Protein AF-A0A8K0TTD6-F1 (afdb_monomer)

Solvent-accessible surface area (backbone atoms only — not comparable to full-atom values): 19387 Å² total; per-residue (Å²): 139,85,83,84,82,83,82,83,80,79,81,76,81,75,75,73,70,81,73,67,70,70,53,61,50,40,72,77,68,46,98,87,39,47,28,53,56,20,17,44,54,41,37,68,33,95,85,52,54,48,75,48,42,52,68,36,71,28,36,45,42,26,40,52,58,37,44,65,81,45,43,47,56,53,47,26,55,80,68,74,21,61,81,83,55,65,76,55,46,69,68,50,48,19,65,47,26,78,70,38,76,37,32,40,61,66,31,52,48,53,43,48,52,48,38,24,71,76,21,90,88,40,41,65,59,74,44,71,63,46,58,50,37,40,44,39,43,55,21,8,36,60,58,22,58,80,66,56,48,42,38,54,70,46,54,37,44,47,62,71,38,64,59,40,74,34,54,55,56,66,35,49,36,59,48,66,71,64,26,72,73,47,85,73,55,64,44,43,58,79,35,30,63,56,24,53,60,46,29,41,59,50,13,49,72,48,40,77,74,32,48,31,63,40,60,44,32,45,52,29,40,43,58,25,44,77,52,34,44,47,55,50,41,65,71,58,44,62,90,84,53,91,71,72,70,44,46,75,74,42,61,68,52,35,67,67,41,51,26,61,46,32,77,63,44,79,39,40,36,60,65,31,53,45,52,38,52,58,49,61,32,51,44,29,67,44,74,79,48,61,59,93,79,57,46,43,74,42,80,40,92,48,60,48,52,61,48,80,38,70,60,51,53,52,53,36,46,27,23,53,21,32,67,62,70,28,58,92,74,35,50,43,40,59,72,48,53,30,47,45,65,40,46,42,52,84,62,80,64,71,45,72,96

Nearest PDB structures (foldseek):
  3khe-assembly2_B  TM=4.929E-01  e=3.110E-01  Toxoplasma gondii
  3i7c-assembly1_A  TM=4.633E-01  e=9.195E+00  Toxoplasma gondii
  3upz-assembly1_A  TM=4.057E-01  e=6.455E+00  Toxoplasma gondii
  4yjn-assembly1_A  TM=2.584E-01  e=3.024E+00  Toxoplasma gondii
  3v51-assembly1_A  TM=2.531E-01  e=6.789E+00  Toxoplasma gondii

Sequence (353 aa):
MLGALLFTTLVGTALANPLLPRQIPPPLDGPSSVSCLSLRNSCNATTVDLNNFYSYPSCIMLTTCNAGSSTPYNTLIDNNAPTTQARLTEETFYEMSGGKSYMTQQDYIDTYYHAISVTPGGTYPDSVNFTIDQWNYLAAWTGFCDPTNIPYSNFADWLEYSSTPGVCPAVQSCDPTAAASVKPCVPQPITDNGSCQEMVNQCQLWVTQGLFQNEYCVLASFCYAWSNTDVLLLDEYPSYTPSIPTTADEARLSEAVFYNMTGGAPTMSQQNAIDAYYGALTGTWTSLGGPFGAETPEKTDNNGPYPTSSEYVIDFWAIISAWTGFCDTREIPYANLADYLSYAAGSGYHPTC

Foldseek 3Di:
DDDDDDDDDPPDPPPPPVPFQQQPFQDQFDPPDPLLVLLLQLLLPPPHDLLQSLLDLSSLLNQLLCTSVDALQVSSVVSVHDSPHDFRDVVSVCVLQVNDQWRALVSQLVSSVVSQVPGVVRGDTPDCVSSVSSLQSLCQQLVNLVPSIGGSVSSSCRSNPVPPQQRFRNFSTSPPVVRVVGQGGARDDPLCQCLLVLLLVLCLQPCLVFQQAALSSLLNQLSRLRPASQSSQVSSDDPPPPDRDGLQRTDFHDPVSVCVLCVNDQWQALVSQLCSSQVCQQQGWDFPDDPRPPTDIDTHNDGHDHGNDSVSSVWSLQQLCVQLVNNVGSIGGSVSSRCCSNPVRVVRDRDGD

Radius of gyration: 24.24 Å; Cα contacts (8 Å, |Δi|>4): 566; chains: 1; bounding box: 58×75×63 Å

Structure (mmCIF, N/CA/C/O backbone):
data_AF-A0A8K0TTD6-F1
#
_entry.id   AF-A0A8K0TTD6-F1
#
loop_
_atom_site.group_PDB
_atom_site.id
_atom_site.type_symbol
_atom_site.label_atom_id
_atom_site.label_alt_id
_atom_site.label_comp_id
_atom_site.label_asym_id
_atom_site.label_entity_id
_atom_site.label_seq_id
_atom_site.pdbx_PDB_ins_code
_atom_site.Cartn_x
_atom_site.Cartn_y
_atom_site.Cartn_z
_atom_site.occupancy
_atom_site.B_iso_or_equiv
_atom_site.auth_seq_id
_atom_site.auth_comp_id
_atom_site.auth_asym_id
_atom_site.auth_atom_id
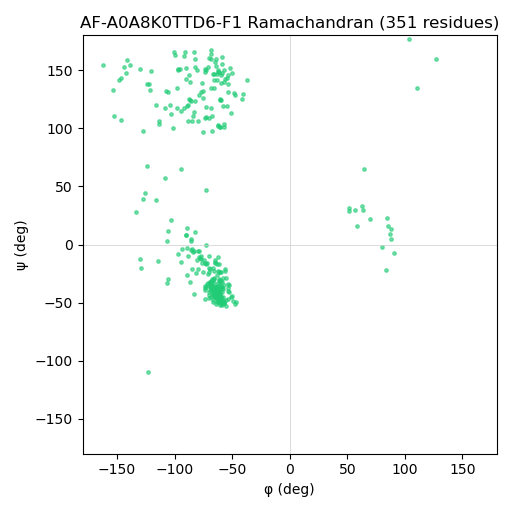_atom_site.pdbx_PDB_model_num
ATOM 1 N N . MET A 1 1 ? 18.149 57.523 20.643 1.00 39.59 1 MET A N 1
ATOM 2 C CA . MET A 1 1 ? 17.653 56.734 19.497 1.00 39.59 1 MET A CA 1
ATOM 3 C C . MET A 1 1 ? 18.142 55.305 19.683 1.00 39.59 1 MET A C 1
ATOM 5 O O . MET A 1 1 ? 19.268 55.012 19.313 1.00 39.59 1 MET A O 1
ATOM 9 N N . LEU A 1 2 ? 17.356 54.461 20.359 1.00 34.28 2 LEU A N 1
ATOM 10 C CA . LEU A 1 2 ? 17.588 53.014 20.408 1.00 34.28 2 LEU A CA 1
ATOM 11 C C . LEU A 1 2 ? 16.666 52.385 19.360 1.00 34.28 2 LEU A C 1
ATOM 13 O O . LEU A 1 2 ? 15.452 52.550 19.447 1.00 34.28 2 LEU A O 1
ATOM 17 N N . GLY A 1 3 ? 17.250 51.739 18.353 1.00 32.47 3 GLY A N 1
ATOM 18 C CA . GLY A 1 3 ? 16.518 50.993 17.334 1.00 32.47 3 GLY A CA 1
ATOM 19 C C . GLY A 1 3 ? 16.243 49.574 17.819 1.00 32.47 3 GLY A C 1
ATOM 20 O O . GLY A 1 3 ? 17.175 48.860 18.183 1.00 32.47 3 GLY A O 1
ATOM 21 N N . ALA A 1 4 ? 14.971 49.186 17.839 1.00 36.94 4 ALA A N 1
ATOM 22 C CA . ALA A 1 4 ? 14.541 47.818 18.091 1.00 36.94 4 ALA A CA 1
ATOM 23 C C . ALA A 1 4 ? 14.646 47.003 16.792 1.00 36.94 4 ALA A C 1
ATOM 25 O O . ALA A 1 4 ? 14.059 47.370 15.775 1.00 36.94 4 ALA A O 1
ATOM 26 N N . LEU A 1 5 ? 15.405 45.908 16.833 1.00 36.16 5 LEU A N 1
ATOM 27 C CA . LEU A 1 5 ? 15.453 44.890 15.785 1.00 36.16 5 LEU A CA 1
ATOM 28 C C . LEU A 1 5 ? 14.291 43.913 16.005 1.00 36.16 5 LEU A C 1
ATOM 30 O O . LEU A 1 5 ? 14.282 43.167 16.982 1.00 36.16 5 LEU A O 1
ATOM 34 N N . LEU A 1 6 ? 13.308 43.943 15.101 1.00 32.47 6 LEU A N 1
ATOM 35 C CA . LEU A 1 6 ? 12.273 42.917 14.987 1.00 32.47 6 LEU A CA 1
ATOM 36 C C . LEU A 1 6 ? 12.898 41.651 14.382 1.00 32.47 6 LEU A C 1
ATOM 38 O O . LEU A 1 6 ? 13.354 41.674 13.241 1.00 32.47 6 LEU A O 1
ATOM 42 N N . PHE A 1 7 ? 12.880 40.548 15.128 1.00 32.88 7 PHE A N 1
ATOM 43 C CA . PHE A 1 7 ? 13.076 39.209 14.579 1.00 32.88 7 PHE A CA 1
ATOM 44 C C . PHE A 1 7 ? 11.715 38.662 14.141 1.00 32.88 7 PHE A C 1
ATOM 46 O O . PHE A 1 7 ? 10.887 38.298 14.970 1.00 32.88 7 PHE A O 1
ATOM 53 N N . THR A 1 8 ? 11.474 38.617 12.834 1.00 32.84 8 THR A N 1
ATOM 54 C CA . THR A 1 8 ? 10.399 37.818 12.238 1.00 32.84 8 THR A CA 1
ATOM 55 C C . THR A 1 8 ? 10.860 36.370 12.139 1.00 32.84 8 THR A C 1
ATOM 57 O O . THR A 1 8 ? 11.691 36.033 11.296 1.00 32.84 8 THR A O 1
ATOM 60 N N . THR A 1 9 ? 10.326 35.510 13.000 1.00 32.50 9 THR A N 1
ATOM 61 C CA . THR A 1 9 ? 10.397 34.056 12.856 1.00 32.50 9 THR A CA 1
ATOM 62 C C . THR A 1 9 ? 9.461 33.626 11.727 1.00 32.50 9 THR A C 1
ATOM 64 O O . THR A 1 9 ? 8.241 33.697 11.858 1.00 32.50 9 THR A O 1
ATOM 67 N N . LEU A 1 10 ? 10.029 33.193 10.597 1.00 30.47 10 LEU A N 1
ATOM 68 C CA . LEU A 1 10 ? 9.289 32.416 9.605 1.00 30.47 10 LEU A CA 1
ATOM 69 C C . LEU A 1 10 ? 8.967 31.054 10.229 1.00 30.47 10 LEU A C 1
ATOM 71 O O . LEU A 1 10 ? 9.863 30.238 10.437 1.00 30.47 10 LEU A O 1
ATOM 75 N N . VAL A 1 11 ? 7.691 30.807 10.513 1.00 33.84 11 VAL A N 1
ATOM 76 C CA . VAL A 1 11 ? 7.184 29.449 10.716 1.00 33.84 11 VAL A CA 1
ATOM 77 C C . VAL A 1 11 ? 7.081 28.831 9.326 1.00 33.84 11 VAL A C 1
ATOM 79 O O . VAL A 1 11 ? 6.148 29.110 8.577 1.00 33.84 11 VAL A O 1
ATOM 82 N N . GLY A 1 12 ? 8.098 28.065 8.937 1.00 27.88 12 GLY A N 1
ATOM 83 C CA . GLY A 1 12 ? 8.010 27.214 7.759 1.00 27.88 12 GLY A CA 1
ATOM 84 C C . GLY A 1 12 ? 7.044 26.077 8.061 1.00 27.88 12 GLY A C 1
ATOM 85 O O . GLY A 1 12 ? 7.368 25.199 8.854 1.00 27.88 12 GLY A O 1
ATOM 86 N N . THR A 1 13 ? 5.862 26.089 7.449 1.00 29.59 13 THR A N 1
ATOM 87 C CA . THR A 1 13 ? 5.022 24.895 7.369 1.00 29.59 13 THR A CA 1
ATOM 88 C C . THR A 1 13 ? 5.747 23.898 6.477 1.00 29.59 13 THR A C 1
ATOM 90 O O . THR A 1 13 ? 5.723 24.013 5.251 1.00 29.59 13 THR A O 1
ATOM 93 N N . ALA A 1 14 ? 6.454 22.952 7.092 1.00 25.69 14 ALA A N 1
ATOM 94 C CA . ALA A 1 14 ? 6.889 21.757 6.397 1.00 25.69 14 ALA A CA 1
ATOM 95 C C . ALA A 1 14 ? 5.616 21.030 5.954 1.00 25.69 14 ALA A C 1
ATOM 97 O O . ALA A 1 14 ? 4.921 20.431 6.769 1.00 25.69 14 ALA A O 1
ATOM 98 N N . LEU A 1 15 ? 5.276 21.136 4.668 1.00 28.75 15 LEU A N 1
ATOM 99 C CA . LEU A 1 15 ? 4.411 20.152 4.040 1.00 28.75 15 LEU A CA 1
ATOM 100 C C . LEU A 1 15 ? 5.167 18.833 4.174 1.00 28.75 15 LEU A C 1
ATOM 102 O O . LEU A 1 15 ? 6.156 18.606 3.474 1.00 28.75 15 LEU A O 1
ATOM 106 N N . ALA A 1 16 ? 4.767 18.011 5.141 1.00 27.28 16 ALA A N 1
ATOM 107 C CA . ALA A 1 16 ? 5.120 16.611 5.129 1.00 27.28 16 ALA A CA 1
ATOM 108 C C . ALA A 1 16 ? 4.593 16.083 3.795 1.00 27.28 16 ALA A C 1
ATOM 110 O O . ALA A 1 16 ? 3.388 15.932 3.615 1.00 27.28 16 ALA A O 1
ATOM 111 N N . ASN A 1 17 ? 5.486 15.878 2.824 1.00 30.16 17 ASN A N 1
ATOM 112 C CA . ASN A 1 17 ? 5.179 14.938 1.760 1.00 30.16 17 ASN A CA 1
ATOM 113 C C . ASN A 1 17 ? 4.837 13.649 2.504 1.00 30.16 17 ASN A C 1
ATOM 115 O O . ASN A 1 17 ? 5.706 13.192 3.255 1.00 30.16 17 ASN A O 1
ATOM 119 N N . PRO A 1 18 ? 3.619 13.095 2.376 1.00 35.59 18 PRO A N 1
ATOM 120 C CA . PRO A 1 18 ? 3.370 11.764 2.883 1.00 35.59 18 PRO A CA 1
ATOM 121 C C . PRO A 1 18 ? 4.342 10.884 2.108 1.00 35.59 18 PRO A C 1
ATOM 123 O O . PRO A 1 18 ? 4.194 10.663 0.905 1.00 35.59 18 PRO A O 1
ATOM 126 N N . LEU A 1 19 ? 5.448 10.532 2.762 1.00 39.16 19 LEU A N 1
ATOM 127 C CA . LEU A 1 19 ? 6.441 9.639 2.214 1.00 39.16 19 LEU A CA 1
ATOM 128 C C . LEU A 1 19 ? 5.684 8.336 2.031 1.00 39.16 19 LEU A C 1
ATOM 130 O O . LEU A 1 19 ? 5.390 7.648 3.005 1.00 39.16 19 LEU A O 1
ATOM 134 N N . LEU A 1 20 ? 5.302 8.070 0.780 1.00 44.53 20 LEU A N 1
ATOM 135 C CA . LEU A 1 20 ? 4.773 6.788 0.346 1.00 44.53 20 LEU A CA 1
ATOM 136 C C . LEU A 1 20 ? 5.607 5.707 1.044 1.00 44.53 20 LEU A C 1
ATOM 138 O O . LEU A 1 20 ? 6.840 5.814 1.003 1.00 44.53 20 LEU A O 1
ATOM 142 N N . PRO A 1 21 ? 4.994 4.710 1.699 1.00 49.59 21 PRO A N 1
ATOM 143 C CA . PRO A 1 21 ? 5.731 3.568 2.219 1.00 49.59 21 PRO A CA 1
ATOM 144 C C . PRO A 1 21 ? 6.461 2.933 1.040 1.00 49.59 21 PRO A C 1
ATOM 146 O O . PRO A 1 21 ? 5.887 2.288 0.160 1.00 49.59 21 PRO A O 1
ATOM 149 N N . ARG A 1 22 ? 7.751 3.245 0.972 1.00 61.72 22 ARG A N 1
ATOM 150 C CA . ARG A 1 22 ? 8.617 2.831 -0.110 1.00 61.72 22 ARG A CA 1
ATOM 151 C C . ARG A 1 22 ? 8.855 1.356 0.140 1.00 61.72 22 ARG A C 1
ATOM 153 O O . ARG A 1 22 ? 9.561 1.003 1.082 1.00 61.72 22 ARG A O 1
ATOM 160 N N . GLN A 1 23 ? 8.266 0.521 -0.709 1.00 81.81 23 GLN A N 1
ATOM 161 C CA . GLN A 1 23 ? 8.757 -0.829 -0.941 1.00 81.81 23 GLN A CA 1
ATOM 162 C C . GLN A 1 23 ? 10.290 -0.821 -0.911 1.00 81.81 23 GLN A C 1
ATOM 164 O O . GLN A 1 23 ? 10.890 0.143 -1.404 1.00 81.81 23 GLN A O 1
ATOM 169 N N . ILE A 1 24 ? 10.909 -1.862 -0.345 1.00 82.75 24 ILE A N 1
ATOM 170 C CA . ILE A 1 24 ? 12.368 -1.935 -0.211 1.00 82.75 24 ILE A CA 1
ATOM 171 C C . ILE A 1 24 ? 12.988 -1.655 -1.581 1.00 82.75 24 ILE A C 1
ATOM 173 O O . ILE A 1 24 ? 12.755 -2.435 -2.507 1.00 82.75 24 ILE A O 1
ATOM 177 N N . PRO A 1 25 ? 13.707 -0.530 -1.749 1.00 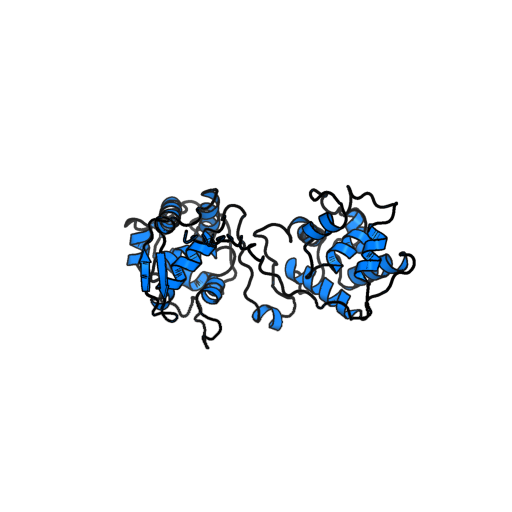84.00 25 PRO A N 1
ATOM 178 C CA . PRO A 1 25 ? 14.208 -0.169 -3.056 1.00 84.00 25 PRO A CA 1
ATOM 179 C C . PRO A 1 25 ? 15.244 -1.212 -3.483 1.00 84.00 25 PRO A C 1
ATOM 181 O O . PRO A 1 25 ? 16.037 -1.658 -2.645 1.00 84.00 25 PRO A O 1
ATOM 184 N N . PRO A 1 26 ? 15.271 -1.592 -4.767 1.00 83.62 26 PRO A N 1
ATOM 185 C CA . PRO A 1 26 ? 16.346 -2.411 -5.293 1.00 83.62 26 PRO A CA 1
ATOM 186 C C . PRO A 1 26 ? 17.691 -1.707 -5.051 1.00 83.62 26 PRO A C 1
ATOM 188 O O . PRO A 1 26 ? 17.746 -0.469 -5.012 1.00 83.62 26 PRO A O 1
ATOM 191 N N . PRO A 1 27 ? 18.788 -2.463 -4.874 1.00 81.75 27 PRO A N 1
ATOM 192 C CA . PRO A 1 27 ? 20.117 -1.886 -4.765 1.00 81.75 27 PRO A CA 1
ATOM 193 C C . PRO A 1 27 ? 20.421 -0.971 -5.951 1.00 81.75 27 PRO A C 1
ATOM 195 O O . PRO A 1 27 ? 20.002 -1.225 -7.081 1.00 81.75 27 PRO A O 1
ATOM 198 N N . LEU A 1 28 ? 21.177 0.096 -5.693 1.00 79.69 28 LEU A N 1
ATOM 199 C CA . LEU A 1 28 ? 21.703 0.930 -6.768 1.00 79.69 28 LEU A CA 1
ATOM 200 C C . LEU A 1 28 ? 22.714 0.125 -7.588 1.00 79.69 28 LEU A C 1
ATOM 202 O O . LEU A 1 28 ? 23.451 -0.701 -7.044 1.00 79.69 28 LEU A O 1
ATOM 206 N N . ASP A 1 29 ? 22.759 0.401 -8.889 1.00 77.62 29 ASP A N 1
ATOM 207 C CA . ASP A 1 29 ? 23.789 -0.146 -9.764 1.00 77.62 29 ASP A CA 1
ATOM 208 C C . ASP A 1 29 ? 25.185 0.278 -9.266 1.00 77.62 29 ASP A C 1
ATOM 210 O O . ASP A 1 29 ? 25.339 1.271 -8.542 1.00 77.62 29 ASP A O 1
ATOM 214 N N . GLY A 1 30 ? 26.205 -0.503 -9.615 1.00 68.38 30 GLY A N 1
ATOM 215 C CA . GLY A 1 30 ? 27.567 -0.288 -9.136 1.00 68.38 30 GLY A CA 1
ATOM 216 C C . GLY A 1 30 ? 28.121 1.101 -9.503 1.00 68.38 30 GLY A C 1
ATOM 217 O O . GLY A 1 30 ? 27.620 1.769 -10.409 1.00 68.38 30 GLY A O 1
ATOM 218 N N . PRO A 1 31 ? 29.178 1.572 -8.814 1.00 65.19 31 PRO A N 1
ATOM 219 C CA . PRO A 1 31 ? 29.671 2.948 -8.935 1.00 65.19 31 PRO A CA 1
ATOM 220 C C . PRO A 1 31 ? 30.219 3.294 -10.328 1.00 65.19 31 PRO A C 1
ATOM 222 O O . PRO A 1 31 ? 30.439 4.470 -10.619 1.00 65.19 31 PRO A O 1
ATOM 225 N N . SER A 1 32 ? 30.485 2.289 -11.165 1.00 62.22 32 SER A N 1
ATOM 226 C CA . SER A 1 32 ? 30.942 2.454 -12.547 1.00 62.22 32 SER A CA 1
ATOM 227 C C . SER A 1 32 ? 29.813 2.420 -13.572 1.00 62.22 32 SER A C 1
ATOM 229 O O . SER A 1 32 ? 30.034 2.833 -14.714 1.00 62.22 32 SER A O 1
ATOM 231 N N . SER A 1 33 ? 28.623 1.958 -13.195 1.00 72.50 33 SER A N 1
ATOM 232 C CA . SER A 1 33 ? 27.533 1.783 -14.138 1.00 72.50 33 SER A CA 1
ATOM 233 C C . SER A 1 33 ? 26.711 3.052 -14.341 1.00 72.50 33 SER A C 1
ATOM 235 O O . SER A 1 33 ? 26.363 3.792 -13.421 1.00 72.50 33 SER A O 1
ATOM 237 N N . VAL A 1 34 ? 26.346 3.264 -15.603 1.00 83.94 34 VAL A N 1
ATOM 238 C CA . VAL A 1 34 ? 25.381 4.267 -16.058 1.00 83.94 34 VAL A CA 1
ATOM 239 C C . VAL A 1 34 ? 24.321 3.591 -16.941 1.00 83.94 34 VAL A C 1
ATOM 241 O O . VAL A 1 34 ? 23.898 4.116 -17.971 1.00 83.94 34 VAL A O 1
ATOM 244 N N . SER A 1 35 ? 23.906 2.378 -16.569 1.00 92.81 35 SER A N 1
ATOM 245 C CA . SER A 1 35 ? 22.973 1.567 -17.360 1.00 92.81 35 SER A CA 1
ATOM 246 C C . SER A 1 35 ? 21.598 2.236 -17.524 1.00 92.81 35 SER A C 1
ATOM 248 O O . SER A 1 35 ? 21.136 2.395 -18.657 1.00 92.81 35 SER A O 1
ATOM 250 N N . CYS A 1 36 ? 21.019 2.799 -16.452 1.00 92.94 36 CYS A N 1
ATOM 251 C CA . CYS A 1 36 ? 19.799 3.617 -16.552 1.00 92.94 36 CYS A CA 1
ATOM 252 C C . CYS A 1 36 ? 19.991 4.857 -17.442 1.00 92.94 36 CYS A C 1
ATOM 254 O O . CYS A 1 36 ? 19.076 5.254 -18.157 1.00 92.94 36 CYS A O 1
ATOM 256 N N . LEU A 1 37 ? 21.182 5.473 -17.451 1.00 92.81 37 LEU A N 1
ATOM 257 C CA . LEU A 1 37 ? 21.479 6.592 -18.357 1.00 92.81 37 LEU A CA 1
ATOM 258 C C . LEU A 1 37 ? 21.497 6.139 -19.821 1.00 92.81 37 LEU A C 1
ATOM 260 O O . LEU A 1 37 ? 21.049 6.876 -20.695 1.00 92.81 37 LEU A O 1
ATOM 264 N N . SER A 1 38 ? 21.991 4.934 -20.094 1.00 95.12 38 SER A N 1
ATOM 265 C CA . SER A 1 38 ? 21.969 4.356 -21.440 1.00 95.12 38 SER A CA 1
ATOM 266 C C . SER A 1 38 ? 20.528 4.149 -21.906 1.00 95.12 38 SER A C 1
ATOM 268 O O . SER A 1 38 ? 20.160 4.603 -22.987 1.00 95.12 38 SER A O 1
ATOM 270 N N . LEU A 1 39 ? 19.675 3.592 -21.042 1.00 96.00 39 LEU A N 1
ATOM 271 C CA . LEU A 1 39 ? 18.237 3.487 -21.299 1.00 96.00 39 LEU A CA 1
ATOM 272 C C . LEU A 1 39 ? 17.575 4.858 -21.474 1.00 96.00 39 LEU A C 1
ATOM 274 O O . LEU A 1 39 ? 16.747 5.026 -22.365 1.00 96.00 39 LEU A O 1
ATOM 278 N N . ARG A 1 40 ? 17.993 5.870 -20.705 1.00 94.38 40 ARG A N 1
ATOM 279 C CA . ARG A 1 40 ? 17.525 7.253 -20.866 1.00 94.38 40 ARG A CA 1
ATOM 280 C C . ARG A 1 40 ? 17.877 7.825 -22.230 1.00 94.38 40 ARG A C 1
ATOM 282 O O . ARG A 1 40 ? 17.032 8.446 -22.863 1.00 94.38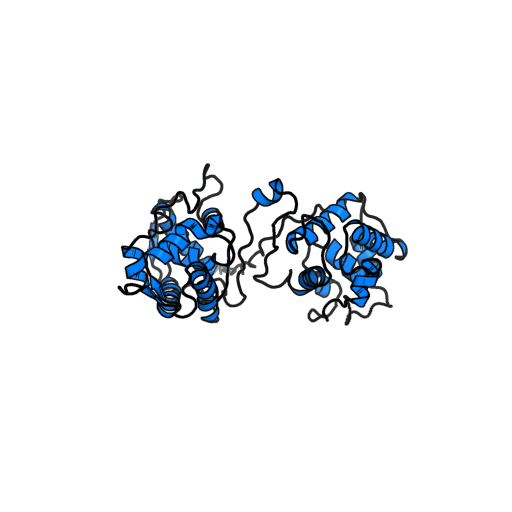 40 ARG A O 1
ATOM 289 N N . ASN A 1 41 ? 19.100 7.610 -22.699 1.00 94.12 41 ASN A N 1
ATOM 290 C CA . ASN A 1 41 ? 19.525 8.068 -24.021 1.00 94.12 41 ASN A CA 1
ATOM 291 C C . ASN A 1 41 ? 18.747 7.355 -25.137 1.00 94.12 41 ASN A C 1
ATOM 293 O O . ASN A 1 41 ? 18.394 7.986 -26.128 1.00 94.12 41 ASN A O 1
ATOM 297 N N . SER A 1 42 ? 18.449 6.067 -24.951 1.00 94.38 42 SER A N 1
ATOM 298 C CA . SER A 1 42 ? 17.610 5.275 -25.857 1.00 94.38 42 SER A CA 1
ATOM 299 C C . SER A 1 42 ? 16.162 5.773 -25.895 1.00 94.38 42 SER A C 1
ATOM 301 O O . SER A 1 42 ? 15.585 5.943 -26.965 1.00 94.38 42 SER A O 1
ATOM 303 N N . CYS A 1 43 ? 15.584 6.060 -24.729 1.00 95.38 43 CYS A N 1
ATOM 304 C CA . CYS A 1 43 ? 14.225 6.576 -24.600 1.00 95.38 43 CYS A CA 1
ATOM 305 C C . CYS A 1 43 ? 14.089 8.020 -25.117 1.00 95.38 43 CYS A C 1
ATOM 307 O O . CYS A 1 43 ? 13.074 8.377 -25.699 1.00 95.38 43 CYS A O 1
ATOM 309 N N . ASN A 1 44 ? 15.130 8.844 -24.988 1.00 92.12 44 ASN A N 1
ATOM 310 C CA . ASN A 1 44 ? 15.143 10.215 -25.508 1.00 92.12 44 ASN A CA 1
ATOM 311 C C . ASN A 1 44 ? 15.647 10.313 -26.959 1.00 92.12 44 ASN A C 1
ATOM 313 O O . ASN A 1 44 ? 15.978 11.404 -27.432 1.00 92.12 44 ASN A O 1
ATOM 317 N N . ALA A 1 45 ? 15.739 9.191 -27.678 1.00 90.00 45 ALA A N 1
ATOM 318 C CA . ALA A 1 45 ? 16.074 9.201 -29.094 1.00 90.00 45 ALA A CA 1
ATOM 319 C C . ALA A 1 45 ? 15.002 9.957 -29.898 1.00 90.00 45 ALA A C 1
ATOM 321 O O . ALA A 1 45 ? 13.815 9.903 -29.588 1.00 90.00 45 ALA A O 1
ATOM 322 N N . THR A 1 46 ? 15.391 10.616 -30.995 1.00 84.19 46 THR A N 1
ATOM 323 C CA . THR A 1 46 ? 14.473 11.429 -31.825 1.00 84.19 46 THR A CA 1
ATOM 324 C C . THR A 1 46 ? 13.329 10.636 -32.467 1.00 84.19 46 THR A C 1
ATOM 326 O O . THR A 1 46 ? 12.439 11.223 -33.073 1.00 84.19 46 THR A O 1
ATOM 329 N N . THR A 1 47 ? 13.384 9.308 -32.404 1.00 88.44 47 THR A N 1
ATOM 330 C CA . THR A 1 47 ? 12.373 8.379 -32.919 1.00 88.44 47 THR A CA 1
ATOM 331 C C . THR A 1 47 ? 11.271 8.056 -31.911 1.00 88.44 47 THR A C 1
ATOM 333 O O . THR A 1 47 ? 10.294 7.412 -32.287 1.00 88.44 47 THR A O 1
ATOM 336 N N . VAL A 1 48 ? 11.427 8.457 -30.648 1.00 90.94 48 VAL A N 1
ATOM 337 C CA . VAL A 1 48 ? 10.446 8.209 -29.590 1.00 90.94 48 VAL A CA 1
ATOM 338 C C . VAL A 1 48 ? 9.411 9.329 -29.566 1.00 90.94 48 VAL A C 1
ATOM 340 O O . VAL A 1 48 ? 9.748 10.506 -29.439 1.00 90.94 48 VAL A O 1
ATOM 343 N N . ASP A 1 49 ? 8.137 8.959 -29.666 1.00 94.06 49 ASP A N 1
ATOM 344 C CA . ASP A 1 49 ? 7.019 9.856 -29.394 1.00 94.06 49 ASP A CA 1
ATOM 345 C C . ASP A 1 49 ? 6.719 9.869 -27.893 1.00 94.06 49 ASP A C 1
ATOM 347 O O . ASP A 1 49 ? 6.148 8.926 -27.347 1.00 94.06 49 ASP A O 1
ATOM 351 N N . LEU A 1 50 ? 7.080 10.964 -27.221 1.00 93.69 50 LEU A N 1
ATOM 352 C CA . LEU A 1 50 ? 6.873 11.123 -25.780 1.00 93.69 50 LEU A CA 1
ATOM 353 C C . LEU A 1 50 ? 5.387 11.162 -25.377 1.00 93.69 50 LEU A C 1
ATOM 355 O O . LEU A 1 50 ? 5.081 10.955 -24.204 1.00 93.69 50 LEU A O 1
ATOM 359 N N . ASN A 1 51 ? 4.451 11.379 -26.312 1.00 94.88 51 ASN A N 1
ATOM 360 C CA . ASN A 1 51 ? 3.014 11.234 -26.031 1.00 94.88 51 ASN A CA 1
ATOM 361 C C . ASN A 1 51 ? 2.585 9.766 -25.886 1.00 94.88 51 ASN A C 1
ATOM 363 O O . ASN A 1 51 ? 1.511 9.493 -25.361 1.00 94.88 51 ASN A O 1
ATOM 367 N N . ASN A 1 52 ? 3.425 8.842 -26.356 1.00 94.81 52 ASN A N 1
ATOM 368 C CA . ASN A 1 52 ? 3.238 7.399 -26.314 1.00 94.81 52 ASN A CA 1
ATOM 369 C C . ASN A 1 52 ? 4.459 6.739 -25.652 1.00 94.81 52 ASN A C 1
ATOM 371 O O . ASN A 1 52 ? 4.979 5.734 -26.133 1.00 94.81 52 ASN A O 1
ATOM 375 N N . PHE A 1 53 ? 4.930 7.313 -24.542 1.00 96.25 53 PHE A N 1
ATOM 376 C CA . PHE A 1 53 ? 6.167 6.949 -23.844 1.00 96.25 53 PHE A CA 1
ATOM 377 C C . PHE A 1 53 ? 6.258 5.441 -23.560 1.00 96.25 53 PHE A C 1
ATOM 379 O O . PHE A 1 53 ? 7.272 4.809 -23.847 1.00 96.25 53 PHE A O 1
ATOM 386 N N . TYR A 1 54 ? 5.169 4.833 -23.080 1.00 96.56 54 TYR A N 1
ATOM 387 C CA . TYR A 1 54 ? 5.102 3.395 -22.787 1.00 96.56 54 TYR A CA 1
ATOM 388 C C . TYR A 1 54 ? 4.812 2.501 -24.000 1.00 96.56 54 TYR A C 1
ATOM 390 O O . TYR A 1 54 ? 4.582 1.311 -23.829 1.00 96.56 54 TYR A O 1
ATOM 398 N N . SER A 1 55 ? 4.855 3.027 -25.225 1.00 96.06 55 SER A N 1
ATOM 399 C CA . SER A 1 55 ? 4.874 2.199 -26.444 1.00 96.06 55 SER A CA 1
ATOM 400 C C . SER A 1 55 ? 6.290 1.762 -26.838 1.00 96.06 55 SER A C 1
ATOM 402 O O . SER A 1 55 ? 6.452 0.995 -27.783 1.00 96.06 55 SER A O 1
ATOM 404 N N . TYR A 1 56 ? 7.320 2.235 -26.126 1.00 96.06 56 TYR A N 1
ATOM 405 C CA . TYR A 1 56 ? 8.723 1.972 -26.440 1.00 96.06 56 TYR A CA 1
ATOM 406 C C . TYR A 1 56 ? 9.398 1.163 -25.321 1.00 96.06 56 TYR A C 1
ATOM 408 O O . TYR A 1 56 ? 9.505 1.664 -24.194 1.00 96.06 56 TYR A O 1
ATOM 416 N N . PRO A 1 57 ? 9.933 -0.044 -25.605 1.00 96.62 57 PRO A N 1
ATOM 417 C CA . PRO A 1 57 ? 10.610 -0.872 -24.605 1.00 96.62 57 PRO A CA 1
ATOM 418 C C . PRO A 1 57 ? 11.736 -0.154 -23.853 1.00 96.62 57 PRO A C 1
ATOM 420 O O . PRO A 1 57 ? 11.870 -0.320 -22.646 1.00 96.62 57 PRO A O 1
ATOM 423 N N . SER A 1 58 ? 12.514 0.705 -24.520 1.00 95.94 58 SER A N 1
ATOM 424 C CA . SER A 1 58 ? 13.592 1.473 -23.876 1.00 95.94 58 SER A CA 1
ATOM 425 C C . SER A 1 58 ? 13.090 2.440 -22.799 1.00 95.94 58 SER A C 1
ATOM 427 O O . SER A 1 58 ? 13.735 2.593 -21.762 1.00 95.94 58 SER A O 1
ATOM 429 N N . CYS A 1 59 ? 11.929 3.059 -23.012 1.00 97.38 59 CYS A N 1
ATOM 430 C CA . CYS A 1 59 ? 11.294 3.957 -22.052 1.00 97.38 59 CYS A CA 1
ATOM 431 C C . CYS A 1 59 ? 10.686 3.203 -20.868 1.00 97.38 59 CYS A C 1
ATOM 433 O O . CYS A 1 59 ? 10.843 3.627 -19.724 1.00 97.38 59 CYS A O 1
ATOM 435 N N . ILE A 1 60 ? 10.080 2.040 -21.120 1.00 97.94 60 ILE A N 1
ATOM 436 C CA . ILE A 1 60 ? 9.612 1.139 -20.060 1.00 97.94 60 ILE A CA 1
ATOM 437 C C . ILE A 1 60 ? 10.802 0.668 -19.216 1.00 97.94 60 ILE A C 1
ATOM 439 O O . ILE A 1 60 ? 10.774 0.771 -17.989 1.00 97.94 60 ILE A O 1
ATOM 443 N N . MET A 1 61 ? 11.883 0.219 -19.863 1.00 97.56 61 MET A N 1
ATOM 444 C CA . MET A 1 61 ? 13.096 -0.217 -19.174 1.00 97.56 61 MET A CA 1
ATOM 445 C C . MET A 1 61 ? 13.715 0.920 -18.363 1.00 97.56 61 MET A C 1
ATOM 447 O O . MET A 1 61 ? 14.082 0.688 -17.218 1.00 97.56 61 MET A O 1
ATOM 451 N N . LEU A 1 62 ? 13.756 2.156 -18.875 1.00 96.56 62 LEU A N 1
ATOM 452 C CA . LEU A 1 62 ? 14.177 3.326 -18.096 1.00 96.56 62 LEU A CA 1
ATOM 453 C C . LEU A 1 62 ? 13.320 3.522 -16.838 1.00 96.56 62 LEU A C 1
ATOM 455 O O . LEU A 1 62 ? 13.868 3.721 -15.755 1.00 96.56 62 LEU A O 1
ATOM 459 N N . THR A 1 63 ? 11.991 3.464 -16.967 1.00 96.12 63 THR A N 1
ATOM 460 C CA . THR A 1 63 ? 11.078 3.598 -15.823 1.00 96.12 63 THR A CA 1
ATOM 461 C C . THR A 1 63 ? 11.328 2.527 -14.773 1.00 96.12 63 THR A C 1
ATOM 463 O O . THR A 1 63 ? 11.434 2.855 -13.595 1.00 96.12 63 THR A O 1
ATOM 466 N N . THR A 1 64 ? 11.492 1.270 -15.188 1.00 95.69 64 THR A N 1
ATOM 467 C CA . THR A 1 64 ? 11.822 0.188 -14.251 1.00 95.69 64 THR A CA 1
ATOM 468 C C . THR A 1 64 ? 13.228 0.330 -13.670 1.00 95.69 64 THR A C 1
ATOM 470 O O . THR A 1 64 ? 13.404 0.090 -12.492 1.00 95.69 64 THR A O 1
ATOM 473 N N . CYS A 1 65 ? 14.215 0.808 -14.434 1.00 94.62 65 CYS A N 1
ATOM 474 C CA . CYS A 1 65 ? 15.586 1.014 -13.956 1.00 94.62 65 CYS A CA 1
ATOM 475 C C . CYS A 1 65 ? 15.671 2.062 -12.845 1.00 94.62 65 CYS A C 1
ATOM 477 O O . CYS A 1 65 ? 16.462 1.944 -11.913 1.00 94.62 65 CYS A O 1
ATOM 479 N N . ASN A 1 66 ? 14.839 3.100 -12.949 1.00 91.75 66 ASN A N 1
ATOM 480 C CA . ASN A 1 66 ? 14.752 4.146 -11.942 1.00 91.75 66 ASN A CA 1
ATOM 481 C C . ASN A 1 66 ? 13.919 3.726 -10.722 1.00 91.75 66 ASN A C 1
ATOM 483 O O . ASN A 1 66 ? 13.868 4.494 -9.753 1.00 91.75 66 ASN A O 1
ATOM 487 N N . ALA A 1 67 ? 13.278 2.551 -10.738 1.00 86.81 67 ALA A N 1
ATOM 488 C CA . ALA A 1 67 ? 12.478 2.075 -9.620 1.00 86.81 67 ALA A CA 1
ATOM 489 C C . ALA A 1 67 ? 13.327 2.016 -8.337 1.00 86.81 67 ALA A C 1
ATOM 491 O O . ALA A 1 67 ? 14.523 1.727 -8.348 1.00 86.81 67 ALA A O 1
ATOM 492 N N . GLY A 1 68 ? 12.731 2.421 -7.215 1.00 78.56 68 GLY A N 1
ATOM 493 C CA . GLY A 1 68 ? 13.440 2.613 -5.944 1.00 78.56 68 GLY A CA 1
ATOM 494 C C . GLY A 1 68 ? 14.144 3.963 -5.777 1.00 78.56 68 GLY A C 1
ATOM 495 O O . GLY A 1 68 ? 14.342 4.396 -4.643 1.00 78.56 68 GLY A O 1
ATOM 496 N N . SER A 1 69 ? 14.458 4.677 -6.862 1.00 84.50 69 SER A N 1
ATOM 497 C CA . SER A 1 69 ? 14.994 6.050 -6.813 1.00 84.50 69 SER A CA 1
ATOM 498 C C . SER A 1 69 ? 13.965 7.102 -7.234 1.00 84.50 69 SER A C 1
ATOM 500 O O . SER A 1 69 ? 13.910 8.177 -6.636 1.00 84.50 69 SER A O 1
ATOM 502 N N . SER A 1 70 ? 13.087 6.746 -8.171 1.00 87.56 70 SER A N 1
ATOM 503 C CA . SER A 1 70 ? 12.025 7.573 -8.733 1.00 87.56 70 SER A CA 1
ATOM 504 C C . SER A 1 70 ? 10.764 6.729 -8.955 1.00 87.56 70 SER A C 1
ATOM 506 O O . SER A 1 70 ? 10.831 5.502 -9.009 1.00 87.56 70 SER A O 1
ATOM 508 N N . THR A 1 71 ? 9.606 7.376 -9.049 1.00 90.62 71 THR A N 1
ATOM 509 C CA . THR A 1 71 ? 8.339 6.721 -9.411 1.00 90.62 71 THR A CA 1
ATOM 510 C C . THR A 1 71 ? 8.126 6.790 -10.931 1.00 90.62 71 THR A C 1
ATOM 512 O O . THR A 1 71 ? 8.756 7.631 -11.590 1.00 90.62 71 THR A O 1
ATOM 515 N N . PRO A 1 72 ? 7.241 5.966 -11.528 1.00 94.38 72 PRO A N 1
ATOM 516 C CA . PRO A 1 72 ? 6.836 6.148 -12.923 1.00 94.38 72 PRO A CA 1
ATOM 517 C C . PRO A 1 72 ? 6.404 7.579 -13.261 1.00 94.38 72 PRO A C 1
ATOM 519 O O . PRO A 1 72 ? 6.900 8.145 -14.234 1.00 94.38 72 PRO A O 1
ATOM 522 N N . TYR A 1 73 ? 5.600 8.211 -12.401 1.00 93.69 73 TYR A N 1
ATOM 523 C CA . TYR A 1 73 ? 5.178 9.607 -12.558 1.00 93.69 73 TYR A CA 1
ATOM 524 C C . TYR A 1 73 ? 6.361 10.584 -12.655 1.00 93.69 73 TYR A C 1
ATOM 526 O O . TYR A 1 73 ? 6.432 11.394 -13.579 1.00 93.69 73 TYR A O 1
ATOM 534 N N . ASN A 1 74 ? 7.325 10.484 -11.735 1.00 92.88 74 ASN A N 1
ATOM 535 C CA . ASN A 1 74 ? 8.511 11.342 -11.747 1.00 92.88 74 ASN A CA 1
ATOM 536 C C . ASN A 1 74 ? 9.394 11.065 -12.972 1.00 92.88 74 ASN A C 1
ATOM 538 O O . ASN A 1 74 ? 9.914 11.999 -13.573 1.00 92.88 74 ASN A O 1
ATOM 542 N N . THR A 1 75 ? 9.503 9.804 -13.403 1.00 94.25 75 THR A N 1
ATOM 543 C CA . THR A 1 75 ? 10.255 9.451 -14.618 1.00 94.25 75 THR A CA 1
ATOM 544 C C . THR A 1 75 ? 9.662 10.109 -15.867 1.00 94.25 75 THR A C 1
ATOM 546 O O . THR A 1 75 ? 10.422 10.546 -16.732 1.00 94.25 75 THR A O 1
ATOM 549 N N . LEU A 1 76 ? 8.332 10.215 -15.972 1.00 95.25 76 LEU A N 1
ATOM 550 C CA . LEU A 1 76 ? 7.684 10.926 -17.081 1.00 95.25 76 LEU A CA 1
ATOM 551 C C . LEU A 1 76 ? 8.054 12.414 -17.077 1.00 95.25 76 LEU A C 1
ATOM 553 O O . LEU A 1 76 ? 8.477 12.937 -18.109 1.00 95.25 76 LEU A O 1
ATOM 557 N N . ILE A 1 77 ? 7.986 13.068 -15.912 1.00 94.69 77 ILE A N 1
ATOM 558 C CA . ILE A 1 77 ? 8.375 14.479 -15.750 1.00 94.69 77 ILE A CA 1
ATOM 559 C C . ILE A 1 77 ? 9.843 14.691 -16.130 1.00 94.69 77 ILE A C 1
ATOM 561 O O . ILE A 1 77 ? 10.147 15.575 -16.930 1.00 94.69 77 ILE A O 1
ATOM 565 N N . ASP A 1 78 ? 10.741 13.853 -15.611 1.00 93.94 78 ASP A N 1
ATOM 566 C CA . ASP A 1 78 ? 12.186 13.964 -15.836 1.00 93.94 78 ASP A CA 1
ATOM 567 C C . ASP A 1 78 ? 12.574 13.812 -17.319 1.00 93.94 78 ASP A C 1
ATOM 569 O O . ASP A 1 78 ? 13.626 14.297 -17.741 1.00 93.94 78 ASP A O 1
ATOM 573 N N . ASN A 1 79 ? 11.724 13.164 -18.125 1.00 93.81 79 ASN A N 1
ATOM 574 C CA . ASN A 1 79 ? 11.914 12.992 -19.568 1.00 93.81 79 ASN A CA 1
ATOM 575 C C . ASN A 1 79 ? 10.994 13.887 -20.417 1.00 93.81 79 ASN A C 1
ATOM 577 O O . ASN A 1 79 ? 10.938 13.725 -21.633 1.00 93.81 79 ASN A O 1
ATOM 581 N N . ASN A 1 80 ? 10.313 14.866 -19.810 1.00 94.75 80 ASN A N 1
ATOM 582 C CA . ASN A 1 80 ? 9.373 15.775 -20.479 1.00 94.75 80 ASN A CA 1
ATOM 583 C C . ASN A 1 80 ? 8.226 15.059 -21.223 1.00 94.75 80 ASN A C 1
ATOM 585 O O . ASN A 1 80 ? 7.712 15.571 -22.220 1.00 94.75 80 ASN A O 1
ATOM 589 N N . ALA A 1 81 ? 7.819 13.883 -20.749 1.00 95.56 81 ALA A N 1
ATOM 590 C CA . ALA A 1 81 ? 6.644 13.181 -21.241 1.00 95.56 81 ALA A CA 1
ATOM 591 C C . ALA A 1 81 ? 5.388 13.642 -20.473 1.00 95.56 81 ALA A C 1
ATOM 593 O O . ALA A 1 81 ? 5.474 13.934 -19.276 1.00 95.56 81 ALA A O 1
ATOM 594 N N . PRO A 1 82 ? 4.203 13.708 -21.113 1.00 95.06 82 PRO A N 1
ATOM 595 C CA . PRO A 1 82 ? 2.948 13.945 -20.406 1.00 95.06 82 PRO A CA 1
ATOM 596 C C . PRO A 1 82 ? 2.753 12.943 -19.265 1.00 95.06 82 PRO A C 1
ATOM 598 O O . PRO A 1 82 ? 2.988 11.752 -19.447 1.00 95.06 82 PRO A O 1
ATOM 601 N N . THR A 1 83 ? 2.285 13.401 -18.105 1.00 92.38 83 THR A N 1
ATOM 602 C CA . THR A 1 83 ? 1.989 12.519 -16.961 1.00 92.38 83 THR A CA 1
ATOM 603 C C . THR A 1 83 ? 0.718 11.692 -17.171 1.00 92.38 83 THR A C 1
ATOM 605 O O . THR A 1 83 ? 0.510 10.694 -16.493 1.00 92.38 83 THR A O 1
ATOM 608 N N . THR A 1 84 ? -0.111 12.074 -18.146 1.00 91.06 84 THR A N 1
ATOM 609 C CA . THR A 1 84 ? -1.293 11.336 -18.608 1.00 91.06 84 THR A CA 1
ATOM 610 C C . THR A 1 84 ? -0.935 10.448 -19.802 1.00 91.06 84 THR A C 1
ATOM 612 O O . THR A 1 84 ? -1.369 10.708 -20.927 1.00 91.06 84 THR A O 1
ATOM 615 N N . GLN A 1 85 ? -0.085 9.445 -19.584 1.00 93.44 85 GLN A N 1
ATOM 616 C CA . GLN A 1 85 ? 0.251 8.465 -20.622 1.00 93.44 85 GLN A CA 1
ATOM 617 C C . GLN A 1 85 ? -0.908 7.503 -20.870 1.00 93.44 85 GLN A C 1
ATOM 619 O O . GLN A 1 85 ? -1.663 7.170 -19.957 1.00 93.44 85 GLN A O 1
ATOM 624 N N . ALA A 1 86 ? -1.012 7.010 -22.104 1.00 93.44 86 ALA A N 1
ATOM 625 C CA . ALA A 1 86 ? -1.822 5.832 -22.362 1.00 93.44 86 ALA A CA 1
ATOM 626 C C . ALA A 1 86 ? -1.237 4.627 -21.612 1.00 93.44 86 ALA A C 1
ATOM 628 O O . ALA A 1 86 ? -0.017 4.495 -21.459 1.00 93.44 86 ALA A O 1
ATOM 629 N N . ARG A 1 87 ? -2.122 3.734 -21.170 1.00 94.94 87 ARG A N 1
ATOM 630 C CA . ARG A 1 87 ? -1.731 2.458 -20.576 1.00 94.94 87 ARG A CA 1
ATOM 631 C C . ARG A 1 87 ? -0.850 1.669 -21.552 1.00 94.94 87 ARG A C 1
ATOM 633 O O . ARG A 1 87 ? -1.113 1.671 -22.756 1.00 94.94 87 ARG A O 1
ATOM 640 N N . LEU A 1 88 ? 0.161 0.973 -21.024 1.00 96.94 88 LEU A N 1
ATOM 641 C CA . LEU A 1 88 ? 0.982 0.030 -21.792 1.00 96.94 88 LEU A CA 1
ATOM 642 C C . LEU A 1 88 ? 0.081 -0.917 -22.598 1.00 96.94 88 LEU A C 1
ATOM 644 O O . LEU A 1 88 ? -0.841 -1.511 -22.040 1.00 96.94 88 LEU A O 1
ATOM 648 N N . THR A 1 89 ? 0.347 -1.081 -23.890 1.00 96.94 89 THR A N 1
ATOM 649 C CA . THR A 1 89 ? -0.429 -1.979 -24.755 1.00 96.94 89 THR A CA 1
ATOM 650 C C . THR A 1 89 ? 0.041 -3.429 -24.614 1.00 96.94 89 THR A C 1
ATOM 652 O O . THR A 1 89 ? 1.208 -3.693 -24.311 1.00 96.94 89 THR A O 1
ATOM 655 N N . GLU A 1 90 ? -0.854 -4.390 -24.868 1.00 97.44 90 GLU A N 1
ATOM 656 C CA . GLU A 1 90 ? -0.471 -5.810 -24.936 1.00 97.44 90 GLU A CA 1
ATOM 657 C C . GLU A 1 90 ? 0.566 -6.070 -26.031 1.00 97.44 90 GLU A C 1
ATOM 659 O O . GLU A 1 90 ? 1.468 -6.870 -25.829 1.00 97.44 90 GLU A O 1
ATOM 664 N N . GLU A 1 91 ? 0.476 -5.372 -27.168 1.00 97.50 91 GLU A N 1
ATOM 665 C CA . GLU A 1 91 ? 1.419 -5.521 -28.281 1.00 97.50 91 GLU A CA 1
ATOM 666 C C . GLU A 1 91 ? 2.858 -5.210 -27.847 1.00 97.50 91 GLU A C 1
ATOM 668 O O . GLU A 1 91 ? 3.742 -6.054 -28.005 1.00 97.50 91 GLU A O 1
ATOM 673 N N . THR A 1 92 ? 3.086 -4.050 -27.219 1.00 97.62 92 THR A N 1
ATOM 674 C CA . THR A 1 92 ? 4.408 -3.678 -26.694 1.00 97.62 92 THR A CA 1
ATOM 675 C C . THR A 1 92 ? 4.850 -4.624 -25.575 1.00 97.62 92 THR A C 1
ATOM 677 O O . THR A 1 92 ? 6.022 -4.987 -25.485 1.00 97.62 92 THR A O 1
ATOM 680 N N . PHE A 1 93 ? 3.928 -5.083 -24.724 1.00 98.44 93 PHE A N 1
ATOM 681 C CA . PHE A 1 93 ? 4.253 -6.076 -23.699 1.00 98.44 93 PHE A CA 1
ATOM 682 C C . PHE A 1 93 ? 4.665 -7.434 -24.298 1.00 98.44 93 PHE A C 1
ATOM 684 O O . PHE A 1 93 ? 5.608 -8.064 -23.813 1.00 98.44 93 PHE A O 1
ATOM 691 N N . TYR A 1 94 ? 4.001 -7.889 -25.363 1.00 98.25 94 TYR A N 1
ATOM 692 C CA . TYR A 1 94 ? 4.329 -9.125 -26.080 1.00 98.25 94 TYR A CA 1
ATOM 693 C C . TYR A 1 94 ? 5.666 -9.030 -26.804 1.00 98.25 94 TYR A C 1
ATOM 695 O O . TYR A 1 94 ? 6.389 -10.020 -26.842 1.00 98.25 94 TYR A O 1
ATOM 703 N N . GLU A 1 95 ? 6.051 -7.856 -27.297 1.00 97.62 95 GLU A N 1
ATOM 704 C CA . GLU A 1 95 ? 7.398 -7.641 -27.828 1.00 97.62 95 GLU A CA 1
ATOM 705 C C . GLU A 1 95 ? 8.472 -7.920 -26.762 1.00 97.62 95 GLU A C 1
ATOM 707 O O . GLU A 1 95 ? 9.389 -8.705 -26.997 1.00 97.62 95 GLU A O 1
ATOM 712 N N . MET A 1 96 ? 8.316 -7.353 -25.561 1.00 98.19 96 MET A N 1
ATOM 713 C CA . MET A 1 96 ? 9.275 -7.526 -24.461 1.00 98.19 96 MET A CA 1
ATOM 714 C C . MET A 1 96 ? 9.264 -8.940 -23.862 1.00 98.19 96 MET A C 1
ATOM 716 O O . MET A 1 96 ? 10.282 -9.455 -23.415 1.00 98.19 96 MET A O 1
ATOM 720 N N . SER A 1 97 ? 8.104 -9.592 -23.834 1.00 97.94 97 SER A N 1
ATOM 721 C CA . SER A 1 97 ? 7.945 -10.931 -23.255 1.00 97.94 97 SER A CA 1
ATOM 722 C C . SER A 1 97 ? 8.162 -12.064 -24.262 1.00 97.94 97 SER A C 1
ATOM 724 O O . SER A 1 97 ? 7.869 -13.217 -23.957 1.00 97.94 97 SER A O 1
ATOM 726 N N . GLY A 1 98 ? 8.627 -11.783 -25.484 1.00 96.62 98 GLY A N 1
ATOM 727 C CA . GLY A 1 98 ? 8.817 -12.816 -26.509 1.00 96.62 98 GLY A CA 1
ATOM 728 C C . GLY A 1 98 ? 7.512 -13.506 -26.935 1.00 96.62 98 GLY A C 1
ATOM 729 O O . GLY A 1 98 ? 7.506 -14.700 -27.236 1.00 96.62 98 GLY A O 1
ATOM 730 N N . GLY A 1 99 ? 6.400 -12.769 -26.932 1.00 97.25 99 GLY A N 1
A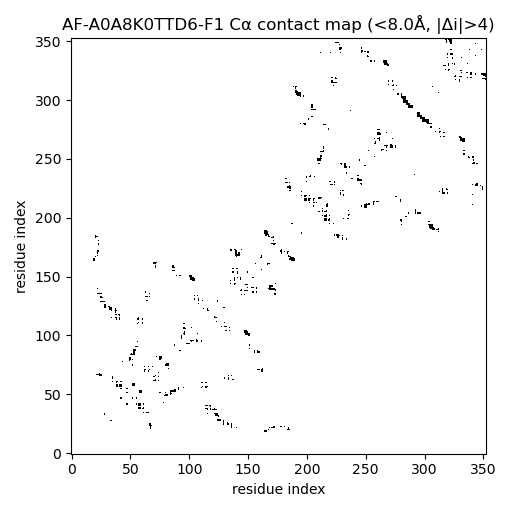TOM 731 C CA . GLY A 1 99 ? 5.073 -13.213 -27.363 1.00 97.25 99 GLY A CA 1
ATOM 732 C C . GLY A 1 99 ? 4.221 -13.882 -26.281 1.00 97.25 99 GLY A C 1
ATOM 733 O O . GLY A 1 99 ? 3.229 -14.531 -26.615 1.00 97.25 99 GLY A O 1
ATOM 734 N N . LYS A 1 100 ? 4.600 -13.782 -25.001 1.00 97.81 100 LYS A N 1
ATOM 735 C CA . LYS A 1 100 ? 3.900 -14.431 -23.880 1.00 97.81 100 LYS A CA 1
ATOM 736 C C . LYS A 1 100 ? 2.907 -13.482 -23.206 1.00 97.81 100 LYS A C 1
ATOM 738 O O . LYS A 1 100 ? 3.140 -12.290 -23.093 1.00 97.81 100 LYS A O 1
ATOM 743 N N . SER A 1 101 ? 1.831 -14.026 -22.634 1.00 97.12 101 SER A N 1
ATOM 744 C CA . SER A 1 101 ? 0.873 -13.244 -21.827 1.00 97.12 101 SER A CA 1
ATOM 745 C C . SER A 1 101 ? 1.405 -12.818 -20.448 1.00 97.12 101 SER A C 1
ATOM 747 O O . SER A 1 101 ? 0.705 -12.171 -19.668 1.00 97.12 101 SER A O 1
ATOM 749 N N . TYR A 1 102 ? 2.640 -13.202 -20.137 1.00 97.81 102 TYR A N 1
ATOM 750 C CA . TYR A 1 102 ? 3.369 -12.888 -18.920 1.00 97.81 102 TYR A CA 1
ATOM 751 C C . TYR A 1 102 ? 4.845 -12.684 -19.259 1.00 97.81 102 TYR A C 1
ATOM 753 O O . TYR A 1 102 ? 5.361 -13.274 -20.208 1.00 97.81 102 TYR A O 1
ATOM 761 N N . MET A 1 103 ? 5.531 -11.890 -18.450 1.00 98.38 103 MET A N 1
ATOM 762 C CA . MET A 1 103 ? 6.964 -11.652 -18.558 1.00 98.38 103 MET A CA 1
ATOM 763 C C . MET A 1 103 ? 7.673 -12.412 -17.438 1.00 98.38 103 MET A C 1
ATOM 765 O O . MET A 1 103 ? 7.242 -12.368 -16.288 1.00 98.38 103 MET A O 1
ATOM 769 N N . THR A 1 104 ? 8.722 -13.154 -17.784 1.00 98.19 104 THR A N 1
ATOM 770 C CA . THR A 1 104 ? 9.620 -13.812 -16.824 1.00 98.19 104 THR A CA 1
ATOM 771 C C . THR A 1 104 ? 10.793 -12.895 -16.484 1.00 98.19 104 THR A C 1
ATOM 773 O O . THR A 1 104 ? 11.101 -11.968 -17.235 1.00 98.19 104 THR A O 1
ATOM 776 N N . GLN A 1 105 ? 11.531 -13.216 -15.419 1.00 97.69 105 GLN A N 1
ATOM 777 C CA . GLN A 1 105 ? 12.792 -12.534 -15.106 1.00 97.69 105 GLN A CA 1
ATOM 778 C C . GLN A 1 105 ? 13.766 -12.513 -16.297 1.00 97.69 105 GLN A C 1
ATOM 780 O O . GLN A 1 105 ? 14.422 -11.502 -16.536 1.00 97.69 105 GLN A O 1
ATOM 785 N N . GLN A 1 106 ? 13.872 -13.614 -17.053 1.00 97.88 106 GLN A N 1
ATOM 786 C CA . GLN A 1 106 ? 14.793 -13.677 -18.190 1.00 97.88 106 GLN A CA 1
ATOM 787 C C . GLN A 1 106 ? 14.333 -12.777 -19.339 1.00 97.88 106 GLN A C 1
ATOM 789 O O . GLN A 1 106 ? 15.164 -12.094 -19.921 1.00 97.88 106 GLN A O 1
ATOM 794 N N . ASP A 1 107 ? 13.027 -12.711 -19.616 1.00 98.38 107 ASP A N 1
ATOM 795 C CA . ASP A 1 107 ? 12.497 -11.810 -20.650 1.00 98.38 107 ASP A CA 1
ATOM 796 C C . ASP A 1 107 ? 12.768 -10.339 -20.302 1.00 98.38 107 ASP A C 1
ATOM 798 O O . ASP A 1 107 ? 13.135 -9.545 -21.170 1.00 98.38 107 ASP A O 1
ATOM 802 N N . TYR A 1 108 ? 12.633 -9.984 -19.018 1.00 98.19 108 TYR A N 1
ATOM 803 C CA . TYR A 1 108 ? 12.974 -8.655 -18.515 1.00 98.19 108 TYR A CA 1
ATOM 804 C C . TYR A 1 108 ? 14.464 -8.343 -18.709 1.00 98.19 108 TYR A C 1
ATOM 806 O O . TYR A 1 108 ? 14.803 -7.299 -19.265 1.00 98.19 108 TYR A O 1
ATOM 814 N N . ILE A 1 109 ? 15.355 -9.261 -18.314 1.00 98.19 109 ILE A N 1
ATOM 815 C CA . ILE A 1 109 ? 16.808 -9.117 -18.505 1.00 98.19 109 ILE A CA 1
ATOM 816 C C . ILE A 1 109 ? 17.145 -8.978 -19.994 1.00 98.19 109 ILE A C 1
ATOM 818 O O . ILE A 1 109 ? 17.879 -8.066 -20.374 1.00 98.19 109 ILE A O 1
ATOM 822 N N . ASP A 1 110 ? 16.594 -9.841 -20.844 1.00 98.38 110 ASP A N 1
ATOM 823 C CA . ASP A 1 110 ? 16.858 -9.831 -22.282 1.00 98.38 110 ASP A CA 1
ATOM 824 C C . ASP A 1 110 ? 16.395 -8.513 -22.913 1.00 98.38 110 ASP A C 1
ATOM 826 O O . ASP A 1 110 ? 17.149 -7.891 -23.664 1.00 98.38 110 ASP A O 1
ATOM 830 N N . THR A 1 111 ? 15.207 -8.026 -22.543 1.00 98.12 111 THR A N 1
ATOM 831 C CA . THR A 1 111 ? 14.681 -6.725 -22.987 1.00 98.12 111 THR A CA 1
ATOM 832 C C . THR A 1 111 ? 15.571 -5.572 -22.525 1.00 98.12 111 THR A C 1
ATOM 834 O O . THR A 1 111 ? 15.924 -4.697 -23.320 1.00 98.12 111 THR A O 1
ATOM 837 N N . TYR A 1 112 ? 15.976 -5.581 -21.253 1.00 98.00 112 TYR A N 1
ATOM 838 C CA . TYR A 1 112 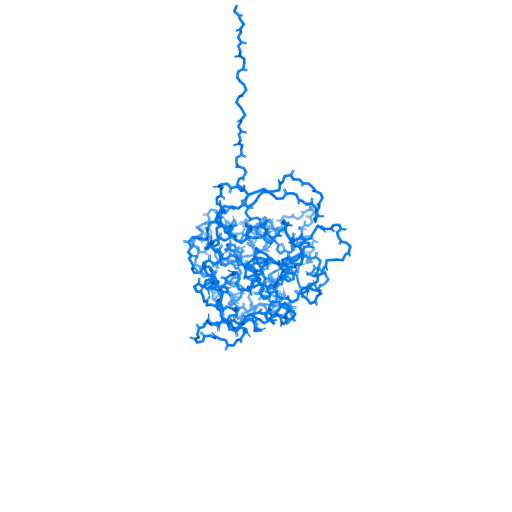? 16.828 -4.558 -20.654 1.00 98.00 112 TYR A CA 1
ATOM 839 C C . TYR A 1 112 ? 18.179 -4.458 -21.376 1.00 98.00 112 TYR A C 1
ATOM 841 O O . TYR A 1 112 ? 18.591 -3.382 -21.822 1.00 98.00 112 TYR A O 1
ATOM 849 N N . TYR A 1 113 ? 18.863 -5.592 -21.549 1.00 97.56 113 TYR A N 1
ATOM 850 C CA . TYR A 1 113 ? 20.156 -5.648 -22.228 1.00 97.56 113 TYR A CA 1
ATOM 851 C C . TYR A 1 113 ? 20.024 -5.352 -23.724 1.00 97.56 113 TYR A C 1
ATOM 853 O O . TYR A 1 113 ? 20.894 -4.682 -24.286 1.00 97.56 113 TYR A O 1
ATOM 861 N N . HIS A 1 114 ? 18.936 -5.780 -24.370 1.00 97.38 114 HIS A N 1
ATOM 862 C CA . HIS A 1 114 ? 18.675 -5.449 -25.767 1.00 97.38 114 HIS A CA 1
ATOM 863 C C . HIS A 1 114 ? 18.532 -3.935 -25.968 1.00 97.38 114 HIS A C 1
ATOM 865 O O . HIS A 1 114 ? 19.218 -3.376 -26.828 1.00 97.38 114 HIS A O 1
ATOM 871 N N . ALA A 1 115 ? 17.735 -3.258 -25.134 1.00 96.25 115 ALA A N 1
ATOM 872 C CA . ALA A 1 115 ? 17.539 -1.810 -25.198 1.00 96.25 115 ALA A CA 1
ATOM 873 C C . ALA A 1 115 ? 18.857 -1.026 -25.037 1.00 96.25 115 ALA A C 1
ATOM 875 O O . ALA A 1 115 ? 19.077 -0.025 -25.725 1.00 96.25 115 ALA A O 1
ATOM 876 N N . ILE A 1 116 ? 19.776 -1.504 -24.189 1.00 96.31 116 ILE A N 1
ATOM 877 C CA . ILE A 1 116 ? 21.129 -0.936 -24.070 1.00 96.31 116 ILE A CA 1
ATOM 878 C C . ILE A 1 116 ? 21.970 -1.242 -25.314 1.00 96.31 116 ILE A C 1
ATOM 880 O O . ILE A 1 116 ? 22.642 -0.346 -25.820 1.00 96.31 116 ILE A O 1
ATOM 884 N N . SER A 1 117 ? 21.918 -2.469 -25.840 1.00 96.25 117 SER A N 1
ATOM 885 C CA . SER A 1 117 ? 22.759 -2.905 -26.967 1.00 96.25 117 SER A CA 1
ATOM 886 C C . SER A 1 117 ? 22.554 -2.093 -28.249 1.00 96.25 117 SER A C 1
ATOM 888 O O . SER A 1 117 ? 23.493 -1.908 -29.023 1.00 96.25 117 SER A O 1
ATOM 890 N N . VAL A 1 118 ? 21.341 -1.574 -28.455 1.00 93.25 118 VAL A N 1
ATOM 891 C CA . VAL A 1 118 ? 20.991 -0.725 -29.603 1.00 93.25 118 VAL A CA 1
ATOM 892 C C . VAL A 1 118 ? 21.237 0.766 -29.340 1.00 93.25 118 VAL A C 1
ATOM 894 O O . VAL A 1 118 ? 21.067 1.588 -30.238 1.00 93.25 118 VAL A O 1
ATOM 897 N N . THR A 1 119 ? 21.669 1.129 -28.128 1.00 93.38 119 THR A N 1
ATOM 898 C CA . THR A 1 119 ? 21.994 2.508 -27.749 1.00 93.38 119 THR A CA 1
ATOM 899 C C . THR A 1 119 ? 23.443 2.837 -28.119 1.00 93.38 119 THR A C 1
ATOM 901 O O . THR A 1 119 ? 24.366 2.169 -27.640 1.00 93.38 119 THR A O 1
ATOM 904 N N . PRO A 1 120 ? 23.703 3.894 -28.912 1.00 91.44 120 PRO A N 1
ATOM 905 C CA . PRO A 1 120 ? 25.066 4.318 -29.218 1.00 91.44 120 PRO A CA 1
ATOM 906 C C . PRO A 1 120 ? 25.865 4.643 -27.950 1.00 91.44 120 PRO A C 1
ATOM 908 O O . PRO A 1 120 ? 25.507 5.544 -27.193 1.00 91.44 120 PRO A O 1
ATOM 911 N N . GLY A 1 121 ? 26.962 3.913 -27.727 1.00 90.94 121 GLY A N 1
ATOM 912 C CA . GLY A 1 121 ? 27.798 4.080 -26.534 1.00 90.94 121 GLY A CA 1
ATOM 913 C C . GLY A 1 121 ? 27.141 3.614 -25.230 1.00 90.94 121 GLY A C 1
ATOM 914 O O . GLY A 1 121 ? 27.541 4.084 -24.170 1.00 90.94 121 GLY A O 1
ATOM 915 N N . GLY A 1 122 ? 26.133 2.736 -25.302 1.00 91.94 122 GLY A N 1
ATOM 916 C CA . GLY A 1 122 ? 25.458 2.187 -24.130 1.00 91.94 122 GLY A CA 1
ATOM 917 C C . GLY A 1 122 ? 26.402 1.417 -23.201 1.00 91.94 122 GLY A C 1
ATOM 918 O O . GLY A 1 122 ? 27.252 0.643 -23.646 1.00 91.94 122 GLY A O 1
ATOM 919 N N . THR A 1 123 ? 26.216 1.619 -21.902 1.00 94.69 123 THR A N 1
ATOM 920 C CA . THR A 1 123 ? 26.921 0.928 -20.820 1.00 94.69 123 THR A CA 1
ATOM 921 C C . THR A 1 123 ? 25.963 -0.043 -20.142 1.00 94.69 123 THR A C 1
ATOM 923 O O . THR A 1 123 ? 24.838 0.320 -19.807 1.00 94.69 123 THR A O 1
ATOM 926 N N . TYR A 1 124 ? 26.413 -1.275 -19.933 1.00 94.31 124 TYR A N 1
ATOM 927 C CA . TYR A 1 124 ? 25.661 -2.320 -19.235 1.00 94.31 124 TYR A CA 1
ATOM 928 C C . TYR A 1 124 ? 25.792 -2.177 -17.712 1.00 94.31 124 TYR A C 1
ATOM 930 O O . TYR A 1 124 ? 26.746 -1.545 -17.258 1.00 94.31 124 TYR A O 1
ATOM 938 N N . PRO A 1 125 ? 24.867 -2.754 -16.924 1.00 93.56 125 PRO A N 1
ATOM 939 C CA . PRO A 1 125 ? 25.005 -2.786 -15.473 1.00 93.56 125 PRO A CA 1
ATOM 940 C C . PRO A 1 125 ? 26.254 -3.571 -15.065 1.00 93.56 125 PRO A C 1
ATOM 942 O O . PRO A 1 125 ? 26.654 -4.516 -15.753 1.00 93.56 125 PRO A O 1
ATOM 945 N N . ASP A 1 126 ? 26.849 -3.207 -13.926 1.00 90.69 126 ASP A N 1
ATOM 946 C CA . ASP A 1 126 ? 28.082 -3.848 -13.436 1.00 90.69 126 ASP A CA 1
ATOM 947 C C . ASP A 1 126 ? 27.845 -5.325 -13.064 1.00 90.69 126 ASP A C 1
ATOM 949 O O . ASP A 1 126 ? 28.769 -6.142 -13.040 1.00 90.69 126 ASP A O 1
ATOM 953 N N . SER A 1 127 ? 26.590 -5.681 -12.777 1.00 91.75 127 SER A N 1
ATOM 954 C CA . SER A 1 127 ? 26.152 -7.036 -12.462 1.00 91.75 127 SER A CA 1
ATOM 955 C C . SER A 1 127 ? 24.719 -7.273 -12.928 1.00 91.75 127 SER A C 1
ATOM 957 O O . SER A 1 127 ? 23.852 -6.422 -12.746 1.00 91.75 127 SER A O 1
ATOM 959 N N . VAL A 1 128 ? 24.438 -8.477 -13.435 1.00 94.31 128 VAL A N 1
ATOM 960 C CA . VAL A 1 128 ? 23.065 -8.913 -13.753 1.00 94.31 128 VAL A CA 1
ATOM 961 C C . VAL A 1 128 ? 22.168 -8.951 -12.509 1.00 94.31 128 VAL A C 1
ATOM 963 O O . VAL A 1 128 ? 20.954 -8.795 -12.623 1.00 94.31 128 VAL A O 1
ATOM 966 N N . ASN A 1 129 ? 22.747 -9.081 -11.309 1.00 93.81 129 ASN A N 1
ATOM 967 C CA . ASN A 1 129 ? 21.974 -9.051 -10.066 1.00 93.81 129 ASN A CA 1
ATOM 968 C C . ASN A 1 129 ? 21.212 -7.734 -9.901 1.00 93.81 129 ASN A C 1
ATOM 970 O O . ASN A 1 129 ? 20.096 -7.767 -9.408 1.00 93.81 129 ASN A O 1
ATOM 974 N N . PHE A 1 130 ? 21.740 -6.611 -10.406 1.00 92.19 130 PHE A N 1
ATOM 975 C CA . PHE A 1 130 ? 21.002 -5.348 -10.417 1.00 92.19 130 PHE A CA 1
ATOM 976 C C . PHE A 1 130 ? 19.662 -5.496 -11.153 1.00 92.19 130 PHE A C 1
ATOM 978 O O . PHE A 1 130 ? 18.615 -5.184 -10.600 1.00 92.19 130 PHE A O 1
ATOM 985 N N . THR A 1 131 ? 19.664 -6.056 -12.367 1.00 94.62 131 THR A N 1
ATOM 986 C CA . THR A 1 131 ? 18.424 -6.287 -13.131 1.00 94.62 131 THR A CA 1
ATOM 987 C C . THR A 1 131 ? 17.508 -7.334 -12.493 1.00 94.62 131 THR A C 1
ATOM 989 O O . THR A 1 131 ? 16.290 -7.222 -12.598 1.00 94.62 131 THR A O 1
ATOM 992 N N . ILE A 1 132 ? 18.072 -8.324 -11.795 1.00 95.31 132 ILE A N 1
ATOM 993 C CA . ILE A 1 132 ? 17.295 -9.308 -11.028 1.00 95.31 132 ILE A CA 1
ATOM 994 C C . ILE A 1 132 ? 16.586 -8.626 -9.854 1.00 95.31 132 ILE A C 1
ATOM 996 O O . ILE A 1 132 ? 15.401 -8.862 -9.636 1.00 95.31 132 ILE A O 1
ATOM 1000 N N . ASP A 1 133 ? 17.272 -7.744 -9.131 1.00 92.94 133 ASP A N 1
ATOM 1001 C CA . ASP A 1 133 ? 16.697 -7.026 -7.996 1.00 92.94 133 ASP A CA 1
ATOM 1002 C C . ASP A 1 133 ? 15.615 -6.032 -8.443 1.00 92.94 133 ASP A C 1
ATOM 1004 O O . ASP A 1 133 ? 14.574 -5.931 -7.794 1.00 92.94 133 ASP A O 1
ATOM 1008 N N . GLN A 1 134 ? 15.800 -5.362 -9.589 1.00 94.31 134 GLN A N 1
ATOM 1009 C CA . GLN A 1 134 ? 14.750 -4.548 -10.219 1.00 94.31 134 GLN A CA 1
ATOM 1010 C C . GLN A 1 134 ? 13.521 -5.395 -10.572 1.00 94.31 134 GLN A C 1
ATOM 1012 O O . GLN A 1 134 ? 12.391 -5.011 -10.275 1.00 94.31 134 GLN A O 1
ATOM 1017 N N . TRP A 1 135 ? 13.717 -6.581 -11.155 1.00 96.62 135 TRP A N 1
ATOM 1018 C CA . TRP A 1 135 ? 12.611 -7.491 -11.448 1.00 96.62 135 TRP A CA 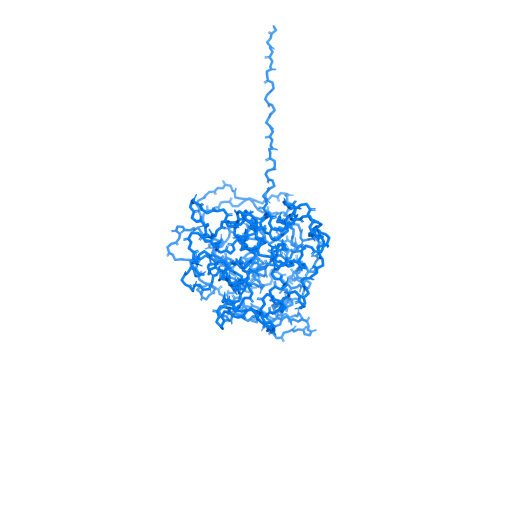1
ATOM 1019 C C . TRP A 1 135 ? 11.883 -7.949 -10.179 1.00 96.62 135 TRP A C 1
ATOM 1021 O O . TRP A 1 135 ? 10.655 -7.905 -10.124 1.00 96.62 135 TRP A O 1
ATOM 1031 N N . ASN A 1 136 ? 12.626 -8.323 -9.135 1.00 95.38 136 ASN A N 1
ATOM 1032 C CA . ASN A 1 136 ? 12.062 -8.715 -7.844 1.00 95.38 136 ASN A CA 1
ATOM 1033 C C . ASN A 1 136 ? 11.285 -7.572 -7.182 1.00 95.38 136 ASN A C 1
ATOM 1035 O O . ASN A 1 136 ? 10.277 -7.820 -6.522 1.00 95.38 136 ASN A O 1
ATOM 1039 N N . TYR A 1 137 ? 11.705 -6.323 -7.387 1.00 94.56 137 TYR A N 1
ATOM 1040 C CA . TYR A 1 137 ? 10.943 -5.155 -6.960 1.00 94.56 137 TYR A CA 1
ATOM 1041 C C . TYR A 1 137 ? 9.579 -5.085 -7.668 1.00 94.56 137 TYR A C 1
ATOM 1043 O O . TYR A 1 137 ? 8.541 -4.988 -7.015 1.00 94.56 137 TYR A O 1
ATOM 1051 N N . LEU A 1 138 ? 9.534 -5.225 -8.993 1.00 95.81 138 LEU A N 1
ATOM 1052 C CA . LEU A 1 138 ? 8.263 -5.251 -9.733 1.00 95.81 138 LEU A CA 1
ATOM 1053 C C . LEU A 1 138 ? 7.385 -6.443 -9.324 1.00 95.81 138 LEU A C 1
ATOM 1055 O O . LEU A 1 138 ? 6.178 -6.297 -9.121 1.00 95.81 138 LEU A O 1
ATOM 1059 N N . ALA A 1 139 ? 7.989 -7.619 -9.161 1.00 96.81 139 ALA A N 1
ATOM 1060 C CA . ALA A 1 139 ? 7.313 -8.846 -8.751 1.00 96.81 139 ALA A CA 1
ATOM 1061 C C . ALA A 1 139 ? 6.671 -8.706 -7.362 1.00 96.81 139 ALA A C 1
ATOM 1063 O O . ALA A 1 139 ? 5.519 -9.089 -7.171 1.00 96.81 139 ALA A O 1
ATOM 1064 N N . ALA A 1 140 ? 7.374 -8.087 -6.413 1.00 94.88 140 ALA A N 1
ATOM 1065 C CA . ALA A 1 140 ? 6.860 -7.824 -5.073 1.00 94.88 140 ALA A CA 1
ATOM 1066 C C . ALA A 1 140 ? 5.710 -6.809 -5.073 1.00 94.88 140 ALA A C 1
ATOM 1068 O O . ALA A 1 140 ? 4.702 -7.032 -4.400 1.00 94.88 140 ALA A O 1
ATOM 1069 N N . TRP A 1 141 ? 5.796 -5.747 -5.880 1.00 94.44 141 TRP A N 1
ATOM 1070 C CA . TRP A 1 141 ? 4.683 -4.807 -6.011 1.00 94.44 141 TRP A CA 1
ATOM 1071 C C . TRP A 1 141 ? 3.445 -5.472 -6.613 1.00 94.44 141 TRP A C 1
ATOM 1073 O O . TRP A 1 141 ? 2.336 -5.274 -6.129 1.00 94.44 141 TRP A O 1
ATOM 1083 N N . THR A 1 142 ? 3.639 -6.294 -7.644 1.00 95.31 142 THR A N 1
ATOM 1084 C CA . THR A 1 142 ? 2.549 -6.949 -8.383 1.00 95.31 142 THR A CA 1
ATOM 1085 C C . THR A 1 142 ? 1.990 -8.199 -7.702 1.00 95.31 142 THR A C 1
ATOM 1087 O O . THR A 1 142 ? 0.924 -8.664 -8.100 1.00 95.31 142 THR A O 1
ATOM 1090 N N . GLY A 1 143 ? 2.675 -8.742 -6.691 1.00 94.25 143 GLY A N 1
ATOM 1091 C CA . GLY A 1 143 ? 2.264 -9.945 -5.960 1.00 94.25 143 GLY A CA 1
ATOM 1092 C C . GLY A 1 143 ? 2.689 -11.268 -6.606 1.00 94.25 143 GLY A C 1
ATOM 1093 O O . GLY A 1 143 ? 2.178 -12.318 -6.230 1.00 94.25 143 GLY A O 1
ATOM 1094 N N . PHE A 1 144 ? 3.631 -11.245 -7.551 1.00 96.12 144 PHE A N 1
ATOM 1095 C CA . PHE A 1 144 ? 4.106 -12.424 -8.286 1.00 96.12 144 PHE A CA 1
ATOM 1096 C C . PHE A 1 144 ? 5.518 -12.816 -7.856 1.00 96.12 144 PHE A C 1
ATOM 1098 O O . PHE A 1 144 ? 6.432 -12.860 -8.671 1.00 96.12 144 PHE A O 1
ATOM 1105 N N . CYS A 1 145 ? 5.720 -13.082 -6.565 1.00 94.25 145 CYS A N 1
ATOM 1106 C CA . CYS A 1 145 ? 7.020 -13.540 -6.062 1.00 94.25 145 CYS A CA 1
ATOM 1107 C C . CYS A 1 145 ? 7.277 -15.039 -6.288 1.00 94.25 145 CYS A C 1
ATOM 1109 O O . CYS A 1 145 ? 8.434 -15.451 -6.302 1.00 94.25 145 CYS A O 1
ATOM 1111 N N . ASP A 1 146 ? 6.229 -15.848 -6.491 1.00 89.50 146 ASP A N 1
ATOM 1112 C CA . ASP A 1 146 ? 6.344 -17.268 -6.846 1.00 89.50 146 ASP A CA 1
ATOM 1113 C C . ASP A 1 146 ? 5.105 -17.751 -7.643 1.00 89.50 146 ASP A C 1
ATOM 1115 O O . ASP A 1 146 ? 4.012 -17.824 -7.074 1.00 89.50 146 ASP A O 1
ATOM 1119 N N . PRO A 1 147 ? 5.225 -18.067 -8.951 1.00 84.12 147 PRO A N 1
ATOM 1120 C CA . PRO A 1 147 ? 6.409 -17.882 -9.794 1.00 84.12 147 PRO A CA 1
ATOM 1121 C C . PRO A 1 147 ? 6.652 -16.392 -10.096 1.00 84.12 147 PRO A C 1
ATOM 1123 O O . PRO A 1 147 ? 5.697 -15.624 -10.187 1.00 84.12 147 PRO A O 1
ATOM 1126 N N . THR A 1 148 ? 7.908 -15.991 -10.338 1.00 88.31 148 THR A N 1
ATOM 1127 C CA . THR A 1 148 ? 8.304 -14.620 -10.740 1.00 88.31 148 THR A CA 1
ATOM 1128 C C . THR A 1 148 ? 7.925 -14.267 -12.184 1.00 88.31 148 THR A C 1
ATOM 1130 O O . THR A 1 148 ? 8.729 -13.745 -12.960 1.00 88.31 148 THR A O 1
ATOM 1133 N N . ASN A 1 149 ? 6.679 -14.572 -12.547 1.00 96.50 149 ASN A N 1
ATOM 1134 C CA . ASN A 1 149 ? 6.072 -14.351 -13.849 1.00 96.50 149 ASN A CA 1
ATOM 1135 C C . ASN A 1 149 ? 4.967 -13.307 -13.702 1.00 96.50 149 ASN A C 1
ATOM 1137 O O . ASN A 1 149 ? 3.882 -13.632 -13.224 1.00 96.50 149 ASN A O 1
ATOM 1141 N N . ILE A 1 150 ? 5.227 -12.075 -14.132 1.00 98.31 150 ILE A N 1
ATOM 1142 C CA . ILE A 1 150 ? 4.269 -10.974 -14.003 1.00 98.31 150 ILE A CA 1
ATOM 1143 C C . ILE A 1 150 ? 3.367 -10.959 -15.250 1.00 98.31 150 ILE A C 1
ATOM 1145 O O . ILE A 1 150 ? 3.881 -10.795 -16.363 1.00 98.31 150 ILE A O 1
ATOM 1149 N N . PRO A 1 151 ? 2.038 -11.132 -15.120 1.00 98.19 151 PRO A N 1
ATOM 1150 C CA . PRO A 1 151 ? 1.102 -10.998 -16.236 1.00 98.19 151 PRO A CA 1
ATOM 1151 C C . PRO A 1 151 ? 1.059 -9.569 -16.788 1.00 98.19 151 PRO A C 1
ATOM 1153 O O . PRO A 1 151 ? 1.330 -8.610 -16.061 1.00 98.19 151 PRO A O 1
ATOM 1156 N N . TYR A 1 152 ? 0.637 -9.418 -18.048 1.00 98.12 152 TYR A N 1
ATOM 1157 C CA . TYR A 1 152 ? 0.471 -8.106 -18.693 1.00 98.12 152 TYR A CA 1
ATOM 1158 C C . TYR A 1 152 ? -0.291 -7.096 -17.821 1.00 98.12 152 TYR A C 1
ATOM 1160 O O . TYR A 1 152 ? 0.192 -5.984 -17.605 1.00 98.12 152 TYR A O 1
ATOM 1168 N N . SER A 1 153 ? -1.460 -7.490 -17.301 1.00 97.56 153 SER A N 1
ATOM 1169 C CA . SER A 1 153 ? -2.330 -6.609 -16.515 1.00 97.56 153 SER A CA 1
ATOM 1170 C C . SER A 1 153 ? -1.588 -5.999 -15.333 1.00 97.56 153 SER A C 1
ATOM 1172 O O . SER A 1 153 ? -1.602 -4.786 -15.167 1.00 97.56 153 SER A O 1
ATOM 1174 N N . ASN A 1 154 ? -0.866 -6.823 -14.578 1.00 97.94 154 ASN A N 1
ATOM 1175 C CA . ASN A 1 154 ? -0.183 -6.404 -13.362 1.00 97.94 154 ASN A CA 1
ATOM 1176 C C . ASN A 1 154 ? 1.067 -5.569 -13.656 1.00 97.94 154 ASN A C 1
ATOM 1178 O O . ASN A 1 154 ? 1.348 -4.612 -12.940 1.00 97.94 154 ASN A O 1
ATOM 1182 N N . PHE A 1 155 ? 1.802 -5.885 -14.726 1.00 97.94 155 PHE A N 1
ATOM 1183 C CA . PHE A 1 155 ? 2.937 -5.064 -15.148 1.00 97.94 155 PHE A CA 1
ATOM 1184 C C . PHE A 1 155 ? 2.479 -3.674 -15.622 1.00 97.94 155 PHE A C 1
ATOM 1186 O O . PHE A 1 155 ? 3.088 -2.662 -15.277 1.00 97.94 155 PHE A O 1
ATOM 1193 N N . ALA A 1 156 ? 1.380 -3.610 -16.380 1.00 97.69 156 ALA A N 1
ATOM 1194 C CA . ALA A 1 156 ? 0.779 -2.348 -16.802 1.00 97.69 156 ALA A CA 1
ATOM 1195 C C . ALA A 1 156 ? 0.211 -1.553 -15.609 1.00 97.69 156 ALA A C 1
ATOM 1197 O O . ALA A 1 156 ? 0.408 -0.341 -15.549 1.00 97.69 156 ALA A O 1
ATOM 1198 N N . ASP A 1 157 ? -0.406 -2.226 -14.630 1.00 96.75 157 ASP A N 1
ATOM 1199 C CA . ASP A 1 157 ? -0.869 -1.602 -13.381 1.00 96.75 157 ASP A CA 1
ATOM 1200 C C . ASP A 1 157 ? 0.281 -1.001 -12.579 1.00 96.75 157 ASP A C 1
ATOM 1202 O O . ASP A 1 157 ? 0.130 0.081 -12.019 1.00 96.75 157 ASP A O 1
ATOM 1206 N N . TRP A 1 158 ? 1.449 -1.648 -12.549 1.00 96.25 158 TRP A N 1
ATOM 1207 C CA . TRP A 1 158 ? 2.615 -1.072 -11.886 1.00 96.25 158 TRP A CA 1
ATOM 1208 C C . TRP A 1 158 ? 3.020 0.266 -12.517 1.00 96.25 158 TRP A C 1
ATOM 1210 O O . TRP A 1 158 ? 3.246 1.240 -11.799 1.00 96.25 158 TRP A O 1
ATOM 1220 N N . LEU A 1 159 ? 3.070 0.352 -13.850 1.00 96.62 159 LEU A N 1
ATOM 1221 C CA . LEU A 1 159 ? 3.405 1.602 -14.545 1.00 96.62 159 LEU A CA 1
ATOM 1222 C C . LEU A 1 159 ? 2.369 2.705 -14.287 1.00 96.62 159 LEU A C 1
ATOM 1224 O O . LEU A 1 159 ? 2.743 3.867 -14.142 1.00 96.62 159 LEU A O 1
ATOM 1228 N N . GLU A 1 160 ? 1.086 2.345 -14.224 1.00 94.31 160 GLU A N 1
ATOM 1229 C CA . GLU A 1 160 ? -0.023 3.296 -14.107 1.00 94.31 160 GLU A CA 1
ATOM 1230 C C . GLU A 1 160 ? -0.276 3.746 -12.659 1.00 94.31 160 GLU A C 1
ATOM 1232 O O . GLU A 1 160 ? -0.479 4.931 -12.400 1.00 94.31 160 GLU A O 1
ATOM 1237 N N . TYR A 1 161 ? -0.232 2.814 -11.704 1.00 91.62 161 TYR A N 1
ATOM 1238 C CA . TYR A 1 161 ? -0.753 3.017 -10.352 1.00 91.62 161 TYR A CA 1
ATOM 1239 C C . TYR A 1 161 ? 0.302 3.011 -9.249 1.00 91.62 161 TYR A C 1
ATOM 1241 O O . TYR A 1 161 ? 0.008 3.494 -8.160 1.00 91.62 161 TYR A O 1
ATOM 1249 N N . SER A 1 162 ? 1.540 2.555 -9.480 1.00 90.69 162 SER A N 1
ATOM 1250 C CA . SER A 1 162 ? 2.562 2.536 -8.407 1.00 90.69 162 SER A CA 1
ATOM 1251 C C . SER A 1 162 ? 2.971 3.926 -7.905 1.00 90.69 162 SER A C 1
ATOM 1253 O O . SER A 1 162 ? 3.608 4.050 -6.861 1.00 90.69 162 SER A O 1
ATOM 1255 N N . SER A 1 163 ? 2.604 4.979 -8.641 1.00 88.31 163 SER A N 1
ATOM 1256 C CA . SER A 1 163 ? 2.790 6.378 -8.239 1.00 88.31 163 SER A CA 1
ATOM 1257 C C . SER A 1 163 ? 1.538 7.003 -7.617 1.00 88.31 163 SER A C 1
ATOM 1259 O O . SER A 1 163 ? 1.606 8.140 -7.148 1.00 88.31 163 SER A O 1
ATOM 1261 N N . THR A 1 164 ? 0.395 6.315 -7.659 1.00 86.62 164 THR A N 1
ATOM 1262 C CA . THR A 1 164 ? -0.877 6.850 -7.176 1.00 86.62 164 THR A CA 1
ATOM 1263 C C . THR A 1 164 ? -0.885 6.819 -5.649 1.00 86.62 164 THR A C 1
ATOM 1265 O O . THR A 1 164 ? -0.655 5.759 -5.061 1.00 86.62 164 THR A O 1
ATOM 1268 N N . PRO A 1 165 ? -1.159 7.956 -4.981 1.00 79.81 165 PRO A N 1
ATOM 1269 C CA . PRO A 1 165 ? -1.298 7.981 -3.533 1.00 79.81 165 PRO A CA 1
ATOM 1270 C C . PRO A 1 165 ? -2.319 6.942 -3.067 1.00 79.81 165 PRO A C 1
ATOM 1272 O O . PRO A 1 165 ? -3.415 6.847 -3.619 1.00 79.81 165 PRO A O 1
ATOM 1275 N N . GLY A 1 166 ? -1.931 6.149 -2.072 1.00 77.56 166 GLY A N 1
ATOM 1276 C CA . GLY A 1 166 ? -2.778 5.101 -1.515 1.00 77.56 166 GLY A CA 1
ATOM 1277 C C . GLY A 1 166 ? -2.661 3.729 -2.153 1.00 77.56 166 GLY A C 1
ATOM 1278 O O . GLY A 1 166 ? -3.222 2.784 -1.609 1.00 77.56 166 GLY A O 1
ATOM 1279 N N . VAL A 1 167 ? -1.932 3.587 -3.259 1.00 85.44 167 VAL A N 1
ATOM 1280 C CA . VAL A 1 167 ? -1.692 2.278 -3.869 1.00 85.44 167 VAL A CA 1
ATOM 1281 C C . VAL A 1 167 ? -0.444 1.652 -3.255 1.00 85.44 167 VAL A C 1
ATOM 1283 O O . VAL A 1 167 ? 0.656 2.199 -3.335 1.00 85.44 167 VAL A O 1
ATOM 1286 N N . CYS A 1 168 ? -0.625 0.488 -2.637 1.00 88.25 168 CYS A N 1
ATOM 1287 C CA . CYS A 1 168 ? 0.443 -0.264 -1.991 1.00 88.25 168 CYS A CA 1
ATOM 1288 C C . CYS A 1 168 ? 1.015 -1.361 -2.892 1.00 88.25 168 CYS A C 1
ATOM 1290 O O . CYS A 1 168 ? 0.269 -1.941 -3.681 1.00 88.25 168 CYS A O 1
ATOM 1292 N N . PRO A 1 169 ? 2.303 -1.718 -2.727 1.00 90.44 169 PRO A N 1
ATOM 1293 C CA . PRO A 1 169 ? 2.796 -2.991 -3.234 1.00 90.44 169 PRO A CA 1
ATOM 1294 C C . PRO A 1 169 ? 2.059 -4.153 -2.552 1.00 90.44 169 PRO A C 1
ATOM 1296 O O . PRO A 1 169 ? 1.726 -4.061 -1.368 1.00 90.44 169 PRO A O 1
ATOM 1299 N N . ALA A 1 170 ? 1.872 -5.266 -3.263 1.00 89.75 170 ALA A N 1
ATOM 1300 C CA . ALA A 1 170 ? 1.299 -6.483 -2.691 1.00 89.75 170 ALA A CA 1
ATOM 1301 C C . ALA A 1 170 ? 2.148 -7.034 -1.530 1.00 89.75 170 ALA A C 1
ATOM 1303 O O . ALA A 1 170 ? 1.611 -7.419 -0.494 1.00 89.75 170 ALA A O 1
ATOM 1304 N N . VAL A 1 171 ? 3.479 -7.035 -1.677 1.00 89.69 171 VAL A N 1
ATOM 1305 C CA . VAL A 1 171 ? 4.439 -7.330 -0.602 1.00 89.69 171 VAL A CA 1
ATOM 1306 C C . VAL A 1 171 ? 5.631 -6.371 -0.655 1.00 89.69 171 VAL A C 1
ATOM 1308 O O . VAL A 1 171 ? 5.979 -5.839 -1.705 1.00 89.69 171 VAL A O 1
ATOM 1311 N N . GLN A 1 172 ? 6.296 -6.145 0.483 1.00 89.94 172 GLN A N 1
ATOM 1312 C CA . GLN A 1 172 ? 7.433 -5.211 0.559 1.00 89.94 172 GLN A CA 1
ATOM 1313 C C . GLN A 1 172 ? 8.696 -5.721 -0.156 1.00 89.94 172 GLN A C 1
ATOM 1315 O O . GLN A 1 172 ? 9.544 -4.926 -0.558 1.00 89.94 172 GLN A O 1
ATOM 1320 N N . SER A 1 173 ? 8.836 -7.040 -0.293 1.00 92.31 173 SER A N 1
ATOM 1321 C CA . SER A 1 173 ? 9.933 -7.706 -0.996 1.00 92.31 173 SER A CA 1
ATOM 1322 C C . SER A 1 173 ? 9.537 -9.143 -1.331 1.00 92.31 173 SER A C 1
ATOM 1324 O O . SER A 1 173 ? 8.724 -9.738 -0.625 1.00 92.31 173 SER A O 1
ATOM 1326 N N . CYS A 1 174 ? 10.139 -9.710 -2.378 1.00 93.62 174 CYS A N 1
ATOM 1327 C CA . CYS A 1 174 ? 10.044 -11.142 -2.651 1.00 93.62 174 CYS A CA 1
ATOM 1328 C C . CYS A 1 174 ? 10.966 -11.986 -1.761 1.00 93.62 174 CYS A C 1
ATOM 1330 O O . CYS A 1 174 ? 10.806 -13.201 -1.722 1.00 93.62 174 CYS A O 1
ATOM 1332 N N . ASP A 1 175 ? 11.896 -11.367 -1.024 1.00 92.31 175 ASP A N 1
ATOM 1333 C CA . ASP A 1 175 ? 12.589 -12.014 0.092 1.00 92.31 175 ASP A CA 1
ATOM 1334 C C . ASP A 1 175 ? 11.710 -11.912 1.353 1.00 92.31 175 ASP A C 1
ATOM 1336 O O . ASP A 1 175 ? 11.528 -10.802 1.867 1.00 92.31 175 ASP A O 1
ATOM 1340 N N . PRO A 1 176 ? 11.197 -13.035 1.894 1.00 89.06 176 PRO A N 1
ATOM 1341 C CA . PRO A 1 176 ? 10.350 -13.027 3.085 1.00 89.06 176 PRO A CA 1
ATOM 1342 C C . PRO A 1 176 ? 11.030 -12.420 4.317 1.00 89.06 176 PRO A C 1
ATOM 1344 O O . PRO A 1 176 ? 10.365 -11.801 5.144 1.00 89.06 176 PRO A O 1
ATOM 1347 N N . THR A 1 177 ? 12.353 -12.569 4.442 1.00 89.50 177 THR A N 1
ATOM 1348 C CA . THR A 1 177 ? 13.121 -12.024 5.571 1.00 89.50 177 THR A CA 1
ATOM 1349 C C . THR A 1 177 ? 13.180 -10.507 5.482 1.00 89.50 177 THR A C 1
ATOM 1351 O O . THR A 1 177 ? 12.928 -9.811 6.465 1.00 89.50 177 THR A O 1
ATOM 1354 N N . ALA A 1 178 ? 13.472 -9.986 4.289 1.00 88.94 178 ALA A N 1
ATOM 1355 C CA . ALA A 1 178 ? 13.476 -8.551 4.047 1.00 88.94 178 ALA A CA 1
ATOM 1356 C C . ALA A 1 178 ? 12.062 -7.972 4.200 1.00 88.94 178 ALA A C 1
ATOM 1358 O O . ALA A 1 178 ? 11.888 -6.966 4.886 1.00 88.94 178 ALA A O 1
ATOM 1359 N N . ALA A 1 179 ? 11.046 -8.637 3.642 1.00 86.81 179 ALA A N 1
ATOM 1360 C CA . ALA A 1 179 ? 9.655 -8.211 3.746 1.00 86.81 179 ALA A CA 1
ATOM 1361 C C . ALA A 1 179 ? 9.176 -8.120 5.203 1.00 86.81 179 ALA A C 1
ATOM 1363 O O . ALA A 1 179 ? 8.525 -7.145 5.562 1.00 86.81 179 ALA A O 1
ATOM 1364 N N . ALA A 1 180 ? 9.550 -9.082 6.053 1.00 84.19 180 ALA A N 1
ATOM 1365 C CA . ALA A 1 180 ? 9.218 -9.072 7.479 1.00 84.19 180 ALA A CA 1
ATOM 1366 C C . ALA A 1 180 ? 9.959 -7.986 8.283 1.00 84.19 180 ALA A C 1
ATOM 1368 O O . ALA A 1 180 ? 9.529 -7.630 9.377 1.00 84.19 180 ALA A O 1
ATOM 1369 N N . SER A 1 181 ? 11.074 -7.459 7.765 1.00 83.62 181 SER A N 1
ATOM 1370 C CA . SER A 1 181 ? 11.876 -6.427 8.439 1.00 83.62 181 SER A CA 1
ATOM 1371 C C . SER A 1 181 ? 11.367 -4.998 8.226 1.00 83.62 181 SER A C 1
ATOM 1373 O O . SER A 1 181 ? 11.902 -4.063 8.823 1.00 83.62 181 SER A O 1
ATOM 1375 N N . VAL A 1 182 ? 10.355 -4.812 7.374 1.00 84.31 182 VAL A N 1
ATOM 1376 C CA . VAL A 1 182 ? 9.842 -3.495 6.994 1.00 84.31 182 VAL A CA 1
ATOM 1377 C C . VAL A 1 182 ? 8.356 -3.412 7.281 1.00 84.31 182 VAL A C 1
ATOM 1379 O O . VAL A 1 182 ? 7.599 -4.343 7.017 1.00 84.31 182 VAL A O 1
ATOM 1382 N N . LYS A 1 183 ? 7.937 -2.263 7.811 1.00 84.75 183 LYS A N 1
ATOM 1383 C CA . LYS A 1 183 ? 6.533 -1.976 8.074 1.00 84.75 183 LYS A CA 1
ATOM 1384 C C . LYS A 1 183 ? 5.726 -2.038 6.768 1.00 84.75 183 LYS A C 1
ATOM 1386 O O . LYS A 1 183 ? 6.069 -1.319 5.825 1.00 84.75 183 LYS A O 1
ATOM 1391 N N . PRO A 1 184 ? 4.667 -2.862 6.688 1.00 85.38 184 PRO A N 1
ATOM 1392 C CA . PRO A 1 184 ? 3.823 -2.911 5.504 1.00 85.38 184 PRO A CA 1
ATOM 1393 C C . PRO A 1 184 ? 3.194 -1.555 5.165 1.00 85.38 184 PRO A C 1
ATOM 1395 O O . PRO A 1 184 ? 2.864 -0.755 6.041 1.00 85.38 184 PRO A O 1
ATOM 1398 N N . CYS A 1 185 ? 3.003 -1.320 3.869 1.00 85.19 185 CYS A N 1
ATOM 1399 C CA . CYS A 1 185 ? 2.219 -0.203 3.359 1.00 85.19 185 CYS A CA 1
ATOM 1400 C C . CYS A 1 185 ? 0.757 -0.318 3.801 1.00 85.19 185 CYS A C 1
ATOM 1402 O O . CYS A 1 185 ? 0.181 -1.406 3.799 1.00 85.19 185 CYS A O 1
ATOM 1404 N N . VAL A 1 186 ? 0.155 0.819 4.135 1.00 84.88 186 VAL A N 1
ATOM 1405 C CA . VAL A 1 186 ? -1.271 0.931 4.442 1.00 84.88 186 VAL A CA 1
ATOM 1406 C C . VAL A 1 186 ? -1.914 1.673 3.276 1.00 84.88 186 VAL A C 1
ATOM 1408 O O . VAL A 1 186 ? -1.531 2.822 3.036 1.00 84.88 186 VAL A O 1
ATOM 1411 N N . PRO A 1 187 ? -2.843 1.055 2.525 1.00 83.19 187 PRO A N 1
ATOM 1412 C CA . PRO A 1 187 ? -3.538 1.760 1.461 1.00 83.19 187 PRO A CA 1
ATOM 1413 C C . PRO A 1 187 ? -4.298 2.948 2.049 1.00 83.19 187 PRO A C 1
ATOM 1415 O O . PRO A 1 187 ? -5.068 2.784 2.990 1.00 83.19 187 PRO A O 1
ATOM 1418 N N . GLN A 1 188 ? -4.040 4.146 1.527 1.00 81.06 188 GLN A N 1
ATOM 1419 C CA . GLN A 1 188 ? -4.658 5.397 1.973 1.00 81.06 188 GLN A CA 1
ATOM 1420 C C . GLN A 1 188 ? -5.258 6.127 0.770 1.00 81.06 188 GLN A C 1
ATOM 1422 O O . GLN A 1 188 ? -4.521 6.790 0.037 1.00 81.06 188 GLN A O 1
ATOM 1427 N N . PRO A 1 189 ? -6.573 5.992 0.526 1.00 82.44 189 PRO A N 1
ATOM 1428 C CA . PRO A 1 189 ? -7.251 6.650 -0.580 1.00 82.44 189 PRO A CA 1
ATOM 1429 C C . PRO A 1 189 ? -6.973 8.152 -0.597 1.00 82.44 189 PRO A C 1
ATOM 1431 O O . PRO A 1 189 ? -6.823 8.785 0.447 1.00 82.44 189 PRO A O 1
ATOM 1434 N N . ILE A 1 190 ? -7.018 8.763 -1.782 1.00 81.00 190 ILE A N 1
ATOM 1435 C CA . ILE A 1 190 ? -6.870 10.222 -1.926 1.00 81.00 190 ILE A CA 1
ATOM 1436 C C . ILE A 1 190 ? -7.895 11.017 -1.095 1.00 81.00 190 ILE A C 1
ATOM 1438 O O . ILE A 1 190 ? -7.682 12.196 -0.811 1.00 81.00 190 ILE A O 1
ATOM 1442 N N . THR A 1 191 ? -9.009 10.383 -0.717 1.00 86.19 191 THR A N 1
ATOM 1443 C CA . THR A 1 191 ? -10.067 10.979 0.095 1.00 86.19 191 THR A CA 1
ATOM 1444 C C . THR A 1 191 ? -9.715 11.092 1.578 1.00 86.19 191 THR A C 1
ATOM 1446 O O . THR A 1 191 ? -10.354 11.893 2.254 1.00 86.19 191 THR A O 1
ATOM 1449 N N . ASP A 1 192 ? -8.689 10.391 2.073 1.00 88.44 192 ASP A N 1
ATOM 1450 C CA . ASP A 1 192 ? -8.245 10.453 3.472 1.00 88.44 192 ASP A CA 1
ATOM 1451 C C . ASP A 1 192 ? -7.748 11.856 3.871 1.00 88.44 192 ASP A C 1
ATOM 1453 O O . ASP A 1 192 ? -8.070 12.359 4.946 1.00 88.44 192 ASP A O 1
ATOM 1457 N N . ASN A 1 193 ? -6.984 12.520 2.995 1.00 87.56 193 ASN A N 1
ATOM 1458 C CA . ASN A 1 193 ? -6.410 13.852 3.239 1.00 87.56 193 ASN A CA 1
ATOM 1459 C C . ASN A 1 193 ? -5.638 13.974 4.580 1.00 87.56 193 ASN A C 1
ATOM 1461 O O . ASN A 1 193 ? -5.555 15.055 5.162 1.00 87.56 193 ASN A O 1
ATOM 1465 N N . GLY A 1 194 ? -5.059 12.871 5.071 1.00 89.56 194 GLY A N 1
ATOM 1466 C CA . GLY A 1 194 ? -4.298 12.807 6.320 1.00 89.56 194 GLY A CA 1
ATOM 1467 C C . GLY A 1 194 ? -5.138 12.525 7.567 1.00 89.56 194 GLY A C 1
ATOM 1468 O O . GLY A 1 194 ? -4.592 12.542 8.670 1.00 89.56 194 GLY A O 1
ATOM 1469 N N . SER A 1 195 ? -6.440 12.267 7.427 1.00 94.75 195 SER A N 1
ATOM 1470 C CA . SER A 1 195 ? -7.326 11.997 8.561 1.00 94.75 195 SER A CA 1
ATOM 1471 C C . SER A 1 195 ? -6.950 10.718 9.314 1.00 94.75 195 SER A C 1
ATOM 1473 O O . SER A 1 195 ? -7.007 10.687 10.540 1.00 94.75 195 SER A O 1
ATOM 1475 N N . CYS A 1 196 ? -6.495 9.686 8.598 1.00 94.06 196 CYS A N 1
ATOM 1476 C CA . CYS A 1 196 ? -6.020 8.431 9.155 1.00 94.06 196 CYS A CA 1
ATOM 1477 C C . CYS A 1 196 ? -4.793 8.671 10.013 1.00 94.06 196 CYS A C 1
ATOM 1479 O O . CYS A 1 196 ? -4.735 8.206 11.146 1.00 94.06 196 CYS A O 1
ATOM 1481 N N . GLN A 1 197 ? -3.817 9.406 9.476 1.00 92.81 197 GLN A N 1
ATOM 1482 C CA . GLN A 1 197 ? -2.603 9.730 10.213 1.00 92.81 197 GLN A CA 1
ATOM 1483 C C . GLN A 1 197 ? -2.928 10.541 11.466 1.00 92.81 197 GLN A C 1
ATOM 1485 O O . GLN A 1 197 ? -2.331 10.307 12.510 1.00 92.81 197 GLN A O 1
ATOM 1490 N N . GLU A 1 198 ? -3.891 11.461 11.391 1.00 94.94 198 GLU A N 1
ATOM 1491 C CA . GLU A 1 198 ? -4.351 12.159 12.586 1.00 94.94 198 GLU A CA 1
ATOM 1492 C C . GLU A 1 198 ? -4.988 11.194 13.590 1.00 94.94 198 GLU A C 1
ATOM 1494 O O . GLU A 1 198 ? -4.670 11.271 14.770 1.00 94.94 198 GLU A O 1
ATOM 1499 N N . MET A 1 199 ? -5.815 10.241 13.151 1.00 96.69 199 MET A N 1
ATOM 1500 C CA . MET A 1 199 ? -6.403 9.236 14.045 1.00 96.69 199 MET A CA 1
ATOM 1501 C C . MET A 1 199 ? -5.340 8.361 14.729 1.00 96.69 199 MET A C 1
ATOM 1503 O O . MET A 1 199 ? -5.459 8.080 15.919 1.00 96.69 199 MET A O 1
ATOM 1507 N N . VAL A 1 200 ? -4.278 7.988 14.005 1.00 95.00 200 VAL A N 1
ATOM 1508 C CA . VAL A 1 200 ? -3.080 7.322 14.552 1.00 95.00 200 VAL A CA 1
ATOM 1509 C C . VAL A 1 200 ? -2.428 8.206 15.619 1.00 95.00 200 VAL A C 1
ATOM 1511 O O . VAL A 1 200 ? -2.244 7.775 16.751 1.00 95.00 200 VAL A O 1
ATOM 1514 N N . ASN A 1 201 ? -2.178 9.486 15.324 1.00 94.44 201 ASN A N 1
ATOM 1515 C CA . ASN A 1 201 ? -1.605 10.420 16.303 1.00 94.44 201 ASN A CA 1
ATOM 1516 C C . ASN A 1 201 ? -2.484 10.552 17.563 1.00 94.44 201 ASN A C 1
ATOM 1518 O O . ASN A 1 201 ? -1.968 10.669 18.673 1.00 94.44 201 ASN A O 1
ATOM 1522 N N . GLN A 1 202 ? -3.812 10.532 17.404 1.00 95.81 202 GLN A N 1
ATOM 1523 C CA . GLN A 1 202 ? -4.740 10.541 18.534 1.00 95.81 202 GLN A CA 1
ATOM 1524 C C . GLN A 1 202 ? -4.680 9.230 19.330 1.00 95.81 202 GLN A C 1
ATOM 1526 O O . GLN A 1 202 ? -4.753 9.273 20.558 1.00 95.81 202 GLN A O 1
ATOM 1531 N N . CYS A 1 203 ? -4.519 8.080 18.669 1.00 96.19 203 CYS A N 1
ATOM 1532 C CA . CYS A 1 203 ? -4.355 6.789 19.336 1.00 96.19 203 CYS A CA 1
ATOM 1533 C C . CYS A 1 203 ? -3.075 6.722 20.183 1.00 96.19 203 CYS A C 1
ATOM 1535 O O . CYS A 1 203 ? -3.142 6.260 21.324 1.00 96.19 203 CYS A O 1
ATOM 1537 N N . GLN A 1 204 ? -1.955 7.268 19.699 1.00 93.81 204 GLN A N 1
ATOM 1538 C CA . GLN A 1 204 ? -0.654 7.228 20.390 1.00 93.81 204 GLN A CA 1
ATOM 1539 C C . GLN A 1 204 ? -0.712 7.752 21.829 1.00 93.81 204 GLN A C 1
ATOM 1541 O O . GLN A 1 204 ? -0.061 7.209 22.723 1.00 93.81 204 GLN A O 1
ATOM 1546 N N . LEU A 1 205 ? -1.568 8.747 22.076 1.00 93.50 205 LEU A N 1
ATOM 1547 C CA . LEU A 1 205 ? -1.774 9.341 23.399 1.00 93.50 205 LEU A CA 1
ATOM 1548 C C . LEU A 1 205 ? -2.412 8.373 24.413 1.00 93.50 205 LEU A C 1
ATOM 1550 O O . LEU A 1 205 ? -2.329 8.600 25.622 1.00 93.50 205 LEU A O 1
ATOM 1554 N N . TRP A 1 206 ? -3.075 7.316 23.939 1.00 94.12 206 TRP A N 1
ATOM 1555 C CA . TRP A 1 206 ? -3.931 6.440 24.743 1.00 94.12 206 TRP A CA 1
ATOM 1556 C C . TRP A 1 206 ? -3.639 4.944 24.576 1.00 94.12 206 TRP A C 1
ATOM 1558 O O . TRP A 1 206 ? -4.108 4.159 25.400 1.00 94.12 206 TRP A O 1
ATOM 1568 N N . VAL A 1 207 ? -2.852 4.535 23.574 1.00 94.19 207 VAL A N 1
ATOM 1569 C CA . VAL A 1 207 ? -2.629 3.121 23.215 1.00 94.19 207 VAL A CA 1
ATOM 1570 C C . VAL A 1 207 ? -2.118 2.264 24.376 1.00 94.19 207 VAL A C 1
ATOM 1572 O O . VAL A 1 207 ? -2.451 1.088 24.485 1.00 94.19 207 VAL A O 1
ATOM 1575 N N . THR A 1 208 ? -1.387 2.849 25.328 1.00 91.44 208 THR A N 1
ATOM 1576 C CA . THR A 1 208 ? -0.879 2.122 26.503 1.00 91.44 208 THR A CA 1
ATOM 1577 C C . THR A 1 208 ? -1.955 1.713 27.509 1.00 91.44 208 THR A C 1
ATOM 1579 O O . THR A 1 208 ? -1.674 0.929 28.415 1.00 91.44 208 THR A O 1
ATOM 1582 N N . GLN A 1 209 ? -3.188 2.201 27.350 1.00 92.25 209 GLN A N 1
ATOM 1583 C CA . GLN A 1 209 ? -4.367 1.729 28.085 1.00 92.25 209 GLN A CA 1
ATOM 1584 C C . GLN A 1 209 ? -4.988 0.471 27.451 1.00 92.25 209 GLN A C 1
ATOM 1586 O O . GLN A 1 209 ? -5.903 -0.117 28.028 1.00 92.25 209 GLN A O 1
ATOM 1591 N N . GLY A 1 210 ? -4.467 0.046 26.298 1.00 93.94 210 GLY A N 1
ATOM 1592 C CA . GLY A 1 210 ? -4.939 -1.065 25.482 1.00 93.94 210 GLY A CA 1
ATOM 1593 C C . GLY A 1 210 ? -5.550 -0.561 24.177 1.00 93.94 210 GLY A C 1
ATOM 1594 O O . GLY A 1 210 ? -6.367 0.365 24.178 1.00 93.94 210 GLY A O 1
ATOM 1595 N N . LEU A 1 211 ? -5.197 -1.208 23.065 1.00 96.12 211 LEU A N 1
ATOM 1596 C CA . LEU A 1 211 ? -5.547 -0.757 21.714 1.00 96.12 211 LEU A CA 1
ATOM 1597 C C . LEU A 1 211 ? -7.064 -0.624 21.515 1.00 96.12 211 LEU A C 1
ATOM 1599 O O . LEU A 1 211 ? -7.540 0.316 20.888 1.00 96.12 211 LEU A O 1
ATOM 1603 N N . PHE A 1 212 ? -7.856 -1.535 22.082 1.00 97.75 212 PHE A N 1
ATOM 1604 C CA . PHE A 1 212 ? -9.318 -1.519 21.933 1.00 97.75 212 PHE A CA 1
ATOM 1605 C C . PHE A 1 212 ? -10.059 -0.990 23.168 1.00 97.75 212 PHE A C 1
ATOM 1607 O O . PHE A 1 212 ? -11.241 -1.283 23.376 1.00 97.75 212 PHE A O 1
ATOM 1614 N N . GLN A 1 213 ? -9.355 -0.225 24.006 1.00 97.75 213 GLN A N 1
ATOM 1615 C CA . GLN A 1 213 ? -9.878 0.348 25.250 1.00 97.75 213 GLN A CA 1
ATOM 1616 C C . GLN A 1 213 ? -10.134 1.861 25.154 1.00 97.75 213 GLN A C 1
ATOM 1618 O O . GLN A 1 213 ? -10.584 2.467 26.124 1.00 97.75 213 GLN A O 1
ATOM 1623 N N . ASN A 1 214 ? -9.918 2.458 23.978 1.00 96.06 214 ASN A N 1
ATOM 1624 C CA . ASN A 1 214 ? -10.200 3.860 23.689 1.00 96.06 214 ASN A CA 1
ATOM 1625 C C . ASN A 1 214 ? -10.736 4.037 22.253 1.00 96.06 214 ASN A C 1
ATOM 1627 O O . ASN A 1 214 ? -10.352 3.292 21.350 1.00 96.06 214 ASN A O 1
ATOM 1631 N N . GLU A 1 215 ? -11.615 5.020 22.033 1.00 97.50 215 GLU A N 1
ATOM 1632 C CA . GLU A 1 215 ? -12.264 5.257 20.737 1.00 97.50 215 GLU A CA 1
ATOM 1633 C C . GLU A 1 215 ? -11.262 5.602 19.631 1.00 97.50 215 GLU A C 1
ATOM 1635 O O . GLU A 1 215 ? -11.396 5.092 18.522 1.00 97.50 215 GLU A O 1
ATOM 1640 N N . TYR A 1 216 ? -10.246 6.422 19.919 1.00 97.62 216 TYR A N 1
ATOM 1641 C CA . TYR A 1 216 ? -9.270 6.872 18.923 1.00 97.62 216 TYR A CA 1
ATOM 1642 C C . TYR A 1 216 ? -8.501 5.698 18.326 1.00 97.62 216 TYR A C 1
ATOM 1644 O O . TYR A 1 216 ? -8.358 5.602 17.112 1.00 97.62 216 TYR A O 1
ATOM 1652 N N . CYS A 1 217 ? -8.082 4.752 19.163 1.00 97.62 217 CYS A N 1
ATOM 1653 C CA . CYS A 1 217 ? -7.359 3.571 18.709 1.00 97.62 217 CYS A CA 1
ATOM 1654 C C . CYS A 1 217 ? -8.236 2.572 17.951 1.00 97.62 217 CYS A C 1
ATOM 1656 O O . CYS A 1 217 ? -7.788 1.964 16.975 1.00 97.62 217 CYS A O 1
ATOM 1658 N N . VAL A 1 218 ? -9.509 2.438 18.329 1.00 98.12 218 VAL A N 1
ATOM 1659 C CA . VAL A 1 218 ? -10.460 1.621 17.564 1.00 98.12 218 VAL A CA 1
ATOM 1660 C C . VAL A 1 218 ? -10.730 2.244 16.192 1.00 98.12 218 VAL A C 1
ATOM 1662 O O . VAL A 1 218 ? -10.701 1.544 15.183 1.00 98.12 218 VAL A O 1
ATOM 1665 N N . LEU A 1 219 ? -10.916 3.563 16.128 1.00 97.94 219 LEU A N 1
ATOM 1666 C CA . LEU A 1 219 ? -11.116 4.287 14.873 1.00 97.94 219 LEU A CA 1
ATOM 1667 C C . LEU A 1 219 ? -9.850 4.290 14.002 1.00 97.94 219 LEU A C 1
ATOM 1669 O O . LEU A 1 219 ? -9.956 4.113 12.790 1.00 97.94 219 LEU A O 1
ATOM 1673 N N . ALA A 1 220 ? -8.659 4.399 14.597 1.00 96.69 220 ALA A N 1
ATOM 1674 C CA . ALA A 1 220 ? -7.391 4.222 13.889 1.00 96.69 220 ALA A CA 1
ATOM 1675 C C . ALA A 1 220 ? -7.298 2.810 13.299 1.00 96.69 220 ALA A C 1
ATOM 1677 O O . ALA A 1 220 ? -6.929 2.644 12.140 1.00 96.69 220 ALA A O 1
ATOM 1678 N N . SER A 1 221 ? -7.726 1.790 14.051 1.00 96.75 221 SER A N 1
ATOM 1679 C CA . SER A 1 221 ? -7.760 0.402 13.575 1.00 96.75 221 SER A CA 1
ATOM 1680 C C . SER A 1 221 ? -8.676 0.222 12.361 1.00 96.75 221 SER A C 1
ATOM 1682 O O . SER A 1 221 ? -8.384 -0.610 11.502 1.00 96.75 221 SER A O 1
ATOM 1684 N N . PHE A 1 222 ? -9.753 1.007 12.243 1.00 95.94 222 PHE A N 1
ATOM 1685 C CA . PHE A 1 222 ? -10.624 0.974 11.066 1.00 95.94 222 PHE A CA 1
ATOM 1686 C C . PHE A 1 222 ? -9.936 1.512 9.812 1.00 95.94 222 PHE A C 1
ATOM 1688 O O . PHE A 1 222 ? -10.092 0.920 8.747 1.00 95.94 222 PHE A O 1
ATOM 1695 N N . CYS A 1 223 ? -9.105 2.551 9.924 1.00 92.56 223 CYS A N 1
ATOM 1696 C CA . CYS A 1 223 ? -8.311 3.037 8.791 1.00 92.56 223 CYS A CA 1
ATOM 1697 C C . CYS A 1 223 ? -7.351 1.978 8.229 1.00 92.56 223 CYS A C 1
ATOM 1699 O O . CYS A 1 223 ? -6.945 2.039 7.071 1.00 92.56 223 CYS A O 1
ATOM 1701 N N . TYR A 1 224 ? -6.993 0.999 9.057 1.00 93.00 224 TYR A N 1
ATOM 1702 C CA . TYR A 1 224 ? -6.123 -0.117 8.710 1.00 93.00 224 TYR A CA 1
ATOM 1703 C C . TYR A 1 224 ? -6.892 -1.333 8.169 1.00 93.00 224 TYR A C 1
ATOM 1705 O O . TYR A 1 224 ? -6.289 -2.380 7.941 1.00 93.00 224 TYR A O 1
ATOM 1713 N N . ALA A 1 225 ? -8.201 -1.215 7.905 1.00 91.31 225 ALA A N 1
ATOM 1714 C CA . ALA A 1 225 ? -9.005 -2.312 7.361 1.00 91.31 225 ALA A CA 1
ATOM 1715 C C . ALA A 1 225 ? -8.529 -2.799 5.981 1.00 91.31 225 ALA A C 1
ATOM 1717 O O . ALA A 1 225 ? -8.669 -3.982 5.676 1.00 91.31 225 ALA A O 1
ATOM 1718 N N . TRP A 1 226 ? -7.937 -1.918 5.164 1.00 83.88 226 TRP A N 1
ATOM 1719 C CA . TRP A 1 226 ? -7.324 -2.282 3.878 1.00 83.88 226 TRP A CA 1
ATOM 1720 C C . TRP A 1 226 ? -5.951 -2.956 4.000 1.00 83.88 226 TRP A C 1
ATOM 1722 O O . TRP A 1 226 ? -5.433 -3.452 3.001 1.00 83.88 226 TRP A O 1
ATOM 1732 N N . SER A 1 227 ? -5.331 -2.930 5.182 1.00 85.50 227 SER A N 1
ATOM 1733 C CA . SER A 1 227 ? -4.051 -3.585 5.450 1.00 85.50 227 SER A CA 1
ATOM 1734 C C . SER A 1 227 ? -4.196 -4.561 6.611 1.00 85.50 227 SER A C 1
ATOM 1736 O O . SER A 1 227 ? -4.805 -5.600 6.455 1.00 85.50 227 SER A O 1
ATOM 1738 N N . ASN A 1 228 ? -3.627 -4.277 7.772 1.00 86.06 228 ASN A N 1
ATOM 1739 C CA . ASN A 1 228 ? -3.737 -5.097 8.961 1.00 86.06 228 ASN A CA 1
ATOM 1740 C C . ASN A 1 228 ? -3.548 -4.188 10.184 1.00 86.06 228 ASN A C 1
ATOM 1742 O O . ASN A 1 228 ? -2.602 -3.405 10.233 1.00 86.06 228 ASN A O 1
ATOM 1746 N N . THR A 1 229 ? -4.416 -4.302 11.188 1.00 92.31 229 THR A N 1
ATOM 1747 C CA . THR A 1 229 ? -4.315 -3.565 12.455 1.00 92.31 229 THR A CA 1
ATOM 1748 C C . THR A 1 229 ? -3.013 -3.847 13.231 1.00 92.31 229 THR A C 1
ATOM 1750 O O . THR A 1 229 ? -2.541 -2.978 13.952 1.00 92.31 229 THR A O 1
ATOM 1753 N N . ASP A 1 230 ? -2.332 -4.976 13.038 1.00 92.31 230 ASP A N 1
ATOM 1754 C CA . ASP A 1 230 ? -0.979 -5.178 13.585 1.00 92.31 230 ASP A CA 1
ATOM 1755 C C . ASP A 1 230 ? 0.040 -4.187 12.991 1.00 92.31 230 ASP A C 1
ATOM 1757 O O . ASP A 1 230 ? 1.024 -3.833 13.637 1.00 92.31 230 ASP A O 1
ATOM 1761 N N . VAL A 1 231 ? -0.197 -3.679 11.774 1.00 90.88 231 VAL A N 1
ATOM 1762 C CA . VAL A 1 231 ? 0.634 -2.626 11.169 1.00 90.88 231 VAL A CA 1
ATOM 1763 C C . VAL A 1 231 ? 0.439 -1.299 11.902 1.00 90.88 231 VAL A C 1
ATOM 1765 O O . VAL A 1 231 ? 1.399 -0.542 12.012 1.00 90.88 231 VAL A O 1
ATOM 1768 N N . LEU A 1 232 ? -0.756 -1.030 12.445 1.00 93.62 232 LEU A N 1
ATOM 1769 C CA . LEU A 1 232 ? -0.995 0.126 13.315 1.00 93.62 232 LEU A CA 1
ATOM 1770 C C . LEU A 1 232 ? -0.125 0.024 14.570 1.00 93.62 232 LEU A C 1
ATOM 1772 O O . LEU A 1 232 ? 0.575 0.971 14.896 1.00 93.62 232 LEU A O 1
ATOM 1776 N N . LEU A 1 233 ? -0.068 -1.144 15.217 1.00 93.19 233 LEU A N 1
ATOM 1777 C CA . LEU A 1 233 ? 0.755 -1.346 16.419 1.00 93.19 233 LEU A CA 1
ATOM 1778 C C . LEU A 1 233 ? 2.249 -1.049 16.184 1.00 93.19 233 LEU A C 1
ATOM 1780 O O . LEU A 1 233 ? 2.934 -0.582 17.093 1.00 93.19 233 LEU A O 1
ATOM 1784 N N . LEU A 1 234 ? 2.754 -1.235 14.959 1.00 90.50 234 LEU A N 1
ATOM 1785 C CA . LEU A 1 234 ? 4.119 -0.839 14.592 1.00 90.50 234 LEU A CA 1
ATOM 1786 C C . LEU A 1 234 ? 4.331 0.688 14.522 1.00 90.50 234 LEU A C 1
ATOM 1788 O O . LEU A 1 234 ? 5.473 1.125 14.639 1.00 90.50 234 LEU A O 1
ATOM 1792 N N . ASP A 1 235 ? 3.277 1.485 14.311 1.00 89.31 235 ASP A N 1
ATOM 1793 C CA . ASP A 1 235 ? 3.318 2.958 14.413 1.00 89.31 235 ASP A CA 1
ATOM 1794 C C . ASP A 1 235 ? 3.069 3.462 15.831 1.00 89.31 235 ASP A C 1
ATOM 1796 O O . ASP A 1 235 ? 3.581 4.514 16.217 1.00 89.31 235 ASP A O 1
ATOM 1800 N N . GLU A 1 236 ? 2.252 2.740 16.591 1.00 91.81 236 GLU A N 1
ATOM 1801 C CA . GLU A 1 236 ? 1.876 3.140 17.941 1.00 91.81 236 GLU A CA 1
ATOM 1802 C C . GLU A 1 236 ? 3.031 2.962 18.927 1.00 91.81 236 GLU A C 1
ATOM 1804 O O . GLU A 1 236 ? 3.224 3.779 19.826 1.00 91.81 236 GLU A O 1
ATOM 1809 N N . TYR A 1 237 ? 3.837 1.911 18.756 1.00 90.44 237 TYR A N 1
ATOM 1810 C CA . TYR A 1 237 ? 4.920 1.599 19.680 1.00 90.44 237 TYR A CA 1
ATOM 1811 C C . TYR A 1 237 ? 6.275 2.112 19.177 1.00 90.44 237 TYR A C 1
ATOM 1813 O O . TYR A 1 237 ? 6.664 1.856 18.036 1.00 90.44 237 TYR A O 1
ATOM 1821 N N . PRO A 1 238 ? 7.081 2.757 20.042 1.00 87.75 238 PRO A N 1
ATOM 1822 C CA . PRO A 1 238 ? 8.425 3.175 19.674 1.00 87.75 238 PRO A CA 1
ATOM 1823 C C . PRO A 1 238 ? 9.303 1.992 19.264 1.00 87.75 238 PRO A C 1
ATOM 1825 O O . PRO A 1 238 ? 9.257 0.930 19.887 1.00 87.75 238 PRO A O 1
ATOM 1828 N N . SER A 1 239 ? 10.211 2.213 18.311 1.00 84.44 239 SER A N 1
ATOM 1829 C CA . SER A 1 239 ? 11.098 1.175 17.761 1.00 84.44 239 SER A CA 1
ATOM 1830 C C . SER A 1 239 ? 12.045 0.524 18.780 1.00 84.44 239 SER A C 1
ATOM 1832 O O . SER A 1 239 ? 12.638 -0.513 18.497 1.00 84.44 239 SER A O 1
ATOM 1834 N N . TYR A 1 240 ? 12.245 1.143 19.948 1.00 85.81 240 TYR A N 1
ATOM 1835 C CA . TYR A 1 240 ? 13.040 0.581 21.046 1.00 85.81 240 TYR A CA 1
ATOM 1836 C C . TYR A 1 240 ? 12.236 -0.362 21.953 1.00 85.81 240 TYR A C 1
ATOM 1838 O O . TYR A 1 240 ? 12.804 -0.935 22.885 1.00 85.81 240 TYR A O 1
ATOM 1846 N N . THR A 1 241 ? 10.931 -0.515 21.715 1.00 86.69 241 THR A N 1
ATOM 1847 C CA . THR A 1 241 ? 10.085 -1.457 22.448 1.00 86.69 241 THR A CA 1
ATOM 1848 C C . THR A 1 241 ? 10.502 -2.882 22.070 1.00 86.69 241 THR A C 1
ATOM 1850 O O . THR A 1 241 ? 10.397 -3.255 20.904 1.00 86.69 241 THR A O 1
ATOM 1853 N N . PRO A 1 242 ? 10.993 -3.698 23.021 1.00 81.25 242 PRO A N 1
ATOM 1854 C CA . PRO A 1 242 ? 11.615 -4.987 22.710 1.00 81.25 242 PRO A CA 1
ATOM 1855 C C . PRO A 1 242 ? 10.627 -6.044 22.197 1.00 81.25 242 PRO A C 1
ATOM 1857 O O . PRO A 1 242 ? 11.048 -7.006 21.563 1.00 81.25 242 PRO A O 1
ATOM 1860 N N . SER A 1 243 ? 9.335 -5.880 22.486 1.00 87.25 243 SER A N 1
ATOM 1861 C CA . SER A 1 243 ? 8.250 -6.712 21.970 1.00 87.25 243 SER A CA 1
ATOM 1862 C C . SER A 1 243 ? 7.022 -5.830 21.799 1.00 87.25 243 SER A C 1
ATOM 1864 O O . SER A 1 243 ? 6.428 -5.414 22.793 1.00 87.25 243 SER A O 1
ATOM 1866 N N . ILE A 1 244 ? 6.679 -5.519 20.553 1.00 90.00 244 ILE A N 1
ATOM 1867 C CA . ILE A 1 244 ? 5.429 -4.836 20.215 1.00 90.00 244 ILE A CA 1
ATOM 1868 C C . ILE A 1 244 ? 4.319 -5.899 20.259 1.00 90.00 244 ILE A C 1
ATOM 1870 O O . ILE A 1 244 ? 4.530 -6.977 19.691 1.00 90.00 244 ILE A O 1
ATOM 1874 N N . PRO A 1 245 ? 3.203 -5.669 20.975 1.00 92.44 245 PRO A N 1
ATOM 1875 C CA . PRO A 1 245 ? 2.092 -6.616 20.994 1.00 92.44 245 PRO A CA 1
ATOM 1876 C C . PRO A 1 245 ? 1.464 -6.746 19.604 1.00 92.44 245 PRO A C 1
ATOM 1878 O O . PRO A 1 245 ? 1.608 -5.871 18.752 1.00 92.44 245 PRO A O 1
ATOM 1881 N N . THR A 1 246 ? 0.751 -7.843 19.384 1.00 93.25 246 THR A N 1
ATOM 1882 C CA . THR A 1 246 ? -0.182 -8.000 18.264 1.00 93.25 246 THR A CA 1
ATOM 1883 C C . THR A 1 246 ? -1.609 -7.771 18.746 1.00 93.25 246 THR A C 1
ATOM 1885 O O . THR A 1 246 ? -1.898 -7.834 19.940 1.00 93.25 246 THR A O 1
ATOM 1888 N N . THR A 1 247 ? -2.545 -7.583 17.826 1.00 94.12 247 THR A N 1
ATOM 1889 C CA . THR A 1 247 ? -3.983 -7.526 18.138 1.00 94.12 247 THR A CA 1
ATOM 1890 C C . THR A 1 247 ? -4.507 -8.769 18.866 1.00 94.12 247 THR A C 1
ATOM 1892 O O . THR A 1 247 ? -5.503 -8.677 19.583 1.00 94.12 247 THR A O 1
ATOM 1895 N N . ALA A 1 248 ? -3.827 -9.914 18.738 1.00 92.25 248 ALA A N 1
ATOM 1896 C CA . ALA A 1 248 ? -4.135 -11.132 19.484 1.00 92.25 248 ALA A CA 1
ATOM 1897 C C . ALA A 1 248 ? -3.675 -11.081 20.956 1.00 92.25 248 ALA A C 1
ATOM 1899 O O . ALA A 1 248 ? -4.224 -11.808 21.787 1.00 92.25 248 ALA A O 1
ATOM 1900 N N . ASP A 1 249 ? -2.685 -10.242 21.274 1.00 94.19 249 ASP A N 1
ATOM 1901 C CA . ASP A 1 249 ? -2.214 -9.990 22.641 1.00 94.19 249 ASP A CA 1
ATOM 1902 C C . ASP A 1 249 ? -3.055 -8.913 23.351 1.00 94.19 249 ASP A C 1
ATOM 1904 O O . ASP A 1 249 ? -3.083 -8.847 24.583 1.00 94.19 249 ASP A O 1
ATOM 1908 N N . GLU A 1 250 ? -3.752 -8.075 22.578 1.00 95.31 250 GLU A N 1
ATOM 1909 C CA . GLU A 1 250 ? -4.574 -6.975 23.076 1.00 95.31 250 GLU A CA 1
ATOM 1910 C C . GLU A 1 250 ? -5.885 -7.449 23.716 1.00 95.31 250 GLU A C 1
ATOM 1912 O O . GLU A 1 250 ? -6.519 -8.434 23.323 1.00 95.31 250 GLU A O 1
ATOM 1917 N N . ALA A 1 251 ? -6.345 -6.693 24.715 1.00 96.69 251 ALA A N 1
ATOM 1918 C CA . ALA A 1 251 ? -7.657 -6.924 25.300 1.00 96.69 251 ALA A CA 1
ATOM 1919 C C . ALA A 1 251 ? -8.756 -6.640 24.267 1.00 96.69 251 ALA A C 1
ATOM 1921 O O . ALA A 1 251 ? -8.749 -5.601 23.605 1.00 96.69 251 ALA A O 1
ATOM 1922 N N . ARG A 1 252 ? -9.741 -7.541 24.185 1.00 97.06 252 ARG A N 1
ATOM 1923 C CA . ARG A 1 252 ? -10.924 -7.410 23.321 1.00 97.06 252 ARG A CA 1
ATOM 1924 C C . ARG A 1 252 ? -11.602 -6.043 23.499 1.00 97.06 252 ARG A C 1
ATOM 1926 O O . ARG A 1 252 ? -11.623 -5.508 24.610 1.00 97.06 252 ARG A O 1
ATOM 1933 N N . LEU A 1 253 ? -12.202 -5.526 22.421 1.00 98.44 253 LEU A N 1
ATOM 1934 C CA . LEU A 1 253 ? -12.961 -4.269 22.414 1.00 98.44 253 LEU A CA 1
ATOM 1935 C C . LEU A 1 253 ? -13.847 -4.128 23.652 1.00 98.44 253 LEU A C 1
ATOM 1937 O O . LEU A 1 253 ? -14.684 -4.989 23.923 1.00 98.44 253 LEU A O 1
ATOM 1941 N N . SER A 1 254 ? -13.687 -3.026 24.378 1.00 98.25 254 SER A N 1
ATOM 1942 C CA . SER A 1 254 ? -14.543 -2.715 25.519 1.00 98.25 254 SER A CA 1
ATOM 1943 C C . SER A 1 254 ? -15.969 -2.393 25.067 1.00 98.25 254 SER A C 1
ATOM 1945 O O . SER A 1 254 ? -16.174 -1.587 24.158 1.00 98.25 254 SER A O 1
ATOM 1947 N N . GLU A 1 255 ? -16.972 -2.962 25.743 1.00 98.19 255 GLU A N 1
ATOM 1948 C CA . GLU A 1 255 ? -18.376 -2.587 25.524 1.00 98.19 255 GLU A CA 1
ATOM 1949 C C . GLU A 1 255 ? -18.606 -1.089 25.761 1.00 98.19 255 GLU A C 1
ATOM 1951 O O . GLU A 1 255 ? -19.391 -0.470 25.051 1.00 98.19 255 GLU A O 1
ATOM 1956 N N . ALA A 1 256 ? -17.900 -0.479 26.720 1.00 98.25 256 ALA A N 1
ATOM 1957 C CA . ALA A 1 256 ? -18.039 0.949 26.996 1.00 98.25 256 ALA A CA 1
ATOM 1958 C C . ALA A 1 256 ? -17.601 1.803 25.796 1.00 98.25 256 ALA A C 1
ATOM 1960 O O . ALA A 1 256 ? -18.314 2.729 25.418 1.00 98.25 256 ALA A O 1
ATOM 1961 N N . VAL A 1 257 ? -16.477 1.447 25.163 1.00 98.38 257 VAL A N 1
ATOM 1962 C CA . VAL A 1 257 ? -15.970 2.113 23.951 1.00 98.38 257 VAL A CA 1
ATOM 1963 C C . VAL A 1 257 ? -16.940 1.908 22.790 1.00 98.38 257 VAL A C 1
ATOM 1965 O O . VAL A 1 257 ? -17.306 2.863 22.108 1.00 98.38 257 VAL A O 1
ATOM 1968 N N . PHE A 1 258 ? -17.434 0.679 22.606 1.00 98.69 258 PHE A N 1
ATOM 1969 C CA . PHE A 1 258 ? -18.449 0.376 21.596 1.00 98.69 258 PHE A CA 1
ATOM 1970 C C . PHE A 1 258 ? -19.713 1.228 21.775 1.00 98.69 258 PHE A C 1
ATOM 1972 O O . PHE A 1 258 ? -20.179 1.866 20.830 1.00 98.69 258 PHE A O 1
ATOM 1979 N N . TYR A 1 259 ? -20.265 1.285 22.988 1.00 98.44 259 TYR A N 1
ATOM 1980 C CA . TYR A 1 259 ? -21.460 2.078 23.259 1.00 98.44 259 TYR A CA 1
ATOM 1981 C C . TYR A 1 259 ? -21.208 3.580 23.152 1.00 98.44 259 TYR A C 1
ATOM 1983 O O . TYR A 1 259 ? -22.114 4.307 22.752 1.00 98.44 259 TYR A O 1
ATOM 1991 N N . ASN A 1 260 ? -19.995 4.056 23.436 1.00 98.19 260 ASN A N 1
ATOM 1992 C CA . ASN A 1 260 ? -19.665 5.458 23.217 1.00 98.19 260 ASN A CA 1
ATOM 1993 C C . ASN A 1 260 ? -19.674 5.809 21.719 1.00 98.19 260 ASN A C 1
ATOM 1995 O O . ASN A 1 260 ? -20.348 6.755 21.317 1.00 98.19 260 ASN A O 1
ATOM 1999 N N . MET A 1 261 ? -19.031 4.995 20.872 1.00 98.25 261 MET A N 1
ATOM 2000 C CA . MET A 1 261 ? -19.008 5.213 19.415 1.00 98.25 261 MET A CA 1
ATOM 2001 C C . MET A 1 261 ? -20.388 5.073 18.754 1.00 98.25 261 MET A C 1
ATOM 2003 O O . MET A 1 261 ? -20.663 5.707 17.739 1.00 98.25 261 MET A O 1
ATOM 2007 N N . THR A 1 262 ? -21.271 4.244 19.310 1.00 98.31 262 THR A N 1
ATOM 2008 C CA . THR A 1 262 ? -22.611 3.993 18.751 1.00 98.31 262 THR A CA 1
ATOM 2009 C C . THR A 1 262 ? -23.704 4.890 19.330 1.00 98.31 262 THR A C 1
ATOM 2011 O O . THR A 1 262 ? -24.859 4.794 18.913 1.00 98.31 262 THR A O 1
ATOM 2014 N N . GLY A 1 263 ? -23.385 5.739 20.312 1.00 97.25 263 GLY A N 1
ATOM 2015 C CA . GLY A 1 263 ? -24.398 6.492 21.056 1.00 97.25 263 GLY A CA 1
ATOM 2016 C C . GLY A 1 263 ? -25.347 5.591 21.861 1.00 97.25 263 GLY A C 1
ATOM 2017 O O . GLY A 1 263 ? -26.511 5.936 22.059 1.00 97.25 263 GLY A O 1
ATOM 2018 N N . GLY A 1 264 ? -24.865 4.425 22.303 1.00 97.56 264 GLY A N 1
ATOM 2019 C CA . GLY A 1 264 ? -25.604 3.446 23.101 1.00 97.56 264 GLY A CA 1
ATOM 2020 C C . GLY A 1 264 ? -26.424 2.435 22.295 1.00 97.56 264 GLY A C 1
ATOM 2021 O O . GLY A 1 264 ? -27.214 1.697 22.887 1.00 97.56 264 GLY A O 1
ATOM 2022 N N . ALA A 1 265 ? -26.276 2.390 20.969 1.00 97.94 265 ALA A N 1
ATOM 2023 C CA . ALA A 1 265 ? -26.975 1.413 20.141 1.00 97.94 265 ALA A CA 1
ATOM 2024 C C . ALA A 1 265 ? -26.374 -0.006 20.294 1.00 97.94 265 ALA A C 1
ATOM 2026 O O . ALA A 1 265 ? -25.182 -0.155 20.560 1.00 97.94 265 ALA A O 1
ATOM 2027 N N . PRO A 1 266 ? -27.175 -1.077 20.124 1.00 97.31 266 PRO A N 1
ATOM 2028 C CA . PRO A 1 266 ? -26.691 -2.461 20.230 1.00 97.31 266 PRO A CA 1
ATOM 2029 C C . PRO A 1 266 ? -25.856 -2.915 19.019 1.00 97.31 266 PRO A C 1
ATOM 2031 O O . PRO A 1 266 ? -25.202 -3.959 19.065 1.00 97.31 266 PRO A O 1
ATOM 2034 N N . THR A 1 267 ? -25.900 -2.153 17.928 1.00 98.31 267 THR A N 1
ATOM 2035 C CA . THR A 1 267 ? -25.137 -2.363 16.698 1.00 98.31 267 THR A CA 1
ATOM 2036 C C . THR A 1 267 ? -24.448 -1.060 16.315 1.00 98.31 267 THR A C 1
ATOM 2038 O O . THR A 1 267 ? -24.936 0.028 16.620 1.00 98.31 267 THR A O 1
ATOM 2041 N N . MET A 1 268 ? -23.309 -1.170 15.639 1.00 98.50 268 MET A N 1
ATOM 2042 C CA . MET A 1 268 ? -22.661 -0.041 14.990 1.00 98.50 268 MET A CA 1
ATOM 2043 C C . MET A 1 268 ? -23.114 -0.008 13.537 1.00 98.50 268 MET A C 1
ATOM 2045 O O . MET A 1 268 ? -22.857 -0.949 12.791 1.00 98.50 268 MET A O 1
ATOM 2049 N N . SER A 1 269 ? -23.840 1.038 13.150 1.00 98.44 269 SER A N 1
ATOM 2050 C CA . SER A 1 269 ? -24.198 1.280 11.749 1.00 98.44 269 SER A CA 1
ATOM 2051 C C . SER A 1 269 ? -23.068 1.996 11.006 1.00 98.44 269 SER A C 1
ATOM 2053 O O . SER A 1 269 ? -22.199 2.616 11.625 1.00 98.44 269 SER A O 1
ATOM 2055 N N . GLN A 1 270 ? -23.131 2.012 9.673 1.00 98.25 270 GLN A N 1
ATOM 2056 C CA . GLN A 1 270 ? -22.248 2.853 8.857 1.00 98.25 270 GLN A CA 1
ATOM 2057 C C . GLN A 1 270 ? -22.303 4.330 9.276 1.00 98.25 270 GLN A C 1
ATOM 2059 O O . GLN A 1 270 ? -21.267 4.987 9.333 1.00 98.25 270 GLN A O 1
ATOM 2064 N N . GLN A 1 271 ? -23.490 4.857 9.600 1.00 98.25 271 GLN A N 1
ATOM 2065 C CA . GLN A 1 271 ? -23.605 6.246 10.042 1.00 98.25 271 GLN A CA 1
ATOM 2066 C C . GLN A 1 271 ? -22.937 6.455 11.404 1.00 98.25 271 GLN A C 1
ATOM 2068 O O . GLN A 1 271 ? -22.257 7.456 11.582 1.00 98.25 271 GLN A O 1
ATOM 2073 N N . ASN A 1 272 ? -23.036 5.493 12.332 1.00 98.38 272 ASN A N 1
ATOM 2074 C CA . ASN A 1 272 ? -22.299 5.577 13.595 1.00 98.38 272 ASN A CA 1
ATOM 2075 C C . ASN A 1 272 ? -20.783 5.580 13.371 1.00 98.38 272 ASN A C 1
ATOM 2077 O O . ASN A 1 272 ? -20.085 6.328 14.043 1.00 98.38 272 ASN A O 1
ATOM 2081 N N . ALA A 1 273 ? -20.272 4.784 12.425 1.00 98.12 273 ALA A N 1
ATOM 2082 C CA . ALA A 1 273 ? -18.853 4.800 12.074 1.00 98.12 273 ALA A CA 1
ATOM 2083 C C . ALA A 1 273 ? -18.412 6.160 11.515 1.00 98.12 273 ALA A C 1
ATOM 2085 O O . ALA A 1 273 ? -17.388 6.688 11.944 1.00 98.12 273 ALA A O 1
ATOM 2086 N N . ILE A 1 274 ? -19.210 6.760 10.624 1.00 98.38 274 ILE A N 1
ATOM 2087 C CA . ILE A 1 274 ? -18.975 8.116 10.103 1.00 98.38 274 ILE A CA 1
ATOM 2088 C C . ILE A 1 274 ? -18.982 9.138 11.244 1.00 98.38 274 ILE A C 1
ATOM 2090 O O . ILE A 1 274 ? -18.025 9.896 11.394 1.00 98.38 274 ILE A O 1
ATOM 2094 N N . ASP A 1 275 ? -20.027 9.141 12.068 1.00 98.44 275 ASP A N 1
ATOM 2095 C CA . ASP A 1 275 ? -20.199 10.118 13.143 1.00 98.44 275 ASP A CA 1
ATOM 2096 C C . ASP A 1 275 ? -19.087 10.004 14.194 1.00 98.44 275 ASP A C 1
ATOM 2098 O O . ASP A 1 275 ? -18.534 11.020 14.614 1.00 98.44 275 ASP A O 1
ATOM 2102 N N . ALA A 1 276 ? -18.715 8.781 14.584 1.00 98.25 276 ALA A N 1
ATOM 2103 C CA . ALA A 1 276 ? -17.624 8.538 15.521 1.00 98.25 276 ALA A CA 1
ATOM 2104 C C . ALA A 1 276 ? -16.278 9.004 14.946 1.00 98.25 276 ALA A C 1
ATOM 2106 O O . ALA A 1 276 ? -15.528 9.694 15.634 1.00 98.25 276 ALA A O 1
ATOM 2107 N N . TYR A 1 277 ? -15.996 8.693 13.676 1.00 98.31 277 TYR A N 1
ATOM 2108 C CA . TYR A 1 277 ? -14.745 9.069 13.017 1.00 98.31 277 TYR A CA 1
ATOM 2109 C C . TYR A 1 277 ? -14.584 10.590 12.897 1.00 98.31 277 TYR A C 1
ATOM 2111 O O . TYR A 1 277 ? -13.582 11.158 13.329 1.00 98.31 277 TYR A O 1
ATOM 2119 N N . TYR A 1 278 ? -15.600 11.280 12.371 1.00 97.94 278 TYR A N 1
ATOM 2120 C CA . TYR A 1 278 ? -15.585 12.742 12.256 1.00 97.94 278 TYR A CA 1
ATOM 2121 C C . TYR A 1 278 ? -15.646 13.426 13.631 1.00 97.94 278 TYR A C 1
ATOM 2123 O O . TYR A 1 278 ? -15.006 14.459 13.841 1.00 97.94 278 TYR A O 1
ATOM 2131 N N . GLY A 1 279 ? -16.372 12.844 14.587 1.00 97.69 279 GLY A N 1
ATOM 2132 C CA . GLY A 1 279 ? -16.426 13.325 15.965 1.00 97.69 279 GLY A CA 1
ATOM 2133 C C . GLY A 1 279 ? -15.062 13.276 16.653 1.00 97.69 279 GLY A C 1
ATOM 2134 O O . GLY A 1 279 ? -14.674 14.244 17.301 1.00 97.69 279 GLY A O 1
ATOM 2135 N N . ALA A 1 280 ? -14.300 12.200 16.454 1.00 97.06 280 ALA A N 1
ATOM 2136 C CA . ALA A 1 280 ? -12.948 12.053 16.987 1.00 97.06 280 ALA A CA 1
ATOM 2137 C C . ALA A 1 280 ? -11.944 13.056 16.382 1.00 97.06 280 ALA A C 1
ATOM 2139 O O . ALA A 1 280 ? -11.022 13.488 17.070 1.00 97.06 280 ALA A O 1
ATOM 2140 N N . LEU A 1 281 ? -12.157 13.502 15.141 1.00 97.38 281 LEU A N 1
ATOM 2141 C CA . LEU A 1 281 ? -11.356 14.561 14.508 1.00 97.38 281 LEU A CA 1
ATOM 2142 C C . LEU A 1 281 ? -11.765 15.982 14.940 1.00 97.38 281 LEU A C 1
ATOM 2144 O O . LEU A 1 281 ? -11.105 16.955 14.568 1.00 97.38 281 LEU A O 1
ATOM 2148 N N . THR A 1 282 ? -12.835 16.129 15.727 1.00 96.75 282 THR A N 1
ATOM 2149 C CA . THR A 1 282 ? -13.296 17.427 16.234 1.00 96.75 282 THR A CA 1
ATOM 2150 C C . THR A 1 282 ? -12.670 17.735 17.597 1.00 96.75 282 THR A C 1
ATOM 2152 O O . THR A 1 282 ? -12.959 17.061 18.588 1.00 96.75 282 THR A O 1
ATOM 2155 N N . GLY A 1 283 ? -11.873 18.805 17.685 1.00 94.00 283 GLY A N 1
ATOM 2156 C CA . GLY A 1 283 ? -11.170 19.185 18.916 1.00 94.00 283 GLY A CA 1
ATOM 2157 C C . GLY A 1 283 ? -10.145 18.132 19.336 1.00 94.00 283 GLY A C 1
ATOM 2158 O O . GLY A 1 283 ? -10.322 17.475 20.366 1.00 94.00 283 GLY A O 1
ATOM 2159 N N . THR A 1 284 ? -9.112 17.945 18.513 1.00 96.19 284 THR A N 1
ATOM 2160 C CA . THR A 1 284 ? -8.080 16.919 18.704 1.00 96.19 284 THR A CA 1
ATOM 2161 C C . THR A 1 284 ? -7.208 17.206 19.922 1.00 96.19 284 THR A C 1
ATOM 2163 O O . THR A 1 284 ? -7.192 18.317 20.462 1.00 96.19 284 THR A O 1
ATOM 2166 N N . TRP A 1 285 ? -6.481 16.195 20.379 1.00 96.31 285 TRP A N 1
ATOM 2167 C CA . TRP A 1 285 ? -5.565 16.284 21.506 1.00 96.31 285 TRP A CA 1
ATOM 2168 C C . TRP A 1 285 ? -4.130 16.499 21.032 1.00 96.31 285 TRP A C 1
ATOM 2170 O O . TRP A 1 285 ? -3.729 16.029 19.968 1.00 96.31 285 TRP A O 1
ATOM 2180 N N . THR A 1 286 ? -3.344 17.187 21.854 1.00 94.62 286 THR A N 1
ATOM 2181 C CA . THR A 1 286 ? -1.895 17.331 21.693 1.00 94.62 286 THR A CA 1
ATOM 2182 C C . THR A 1 286 ? -1.179 16.780 22.920 1.00 94.62 286 THR A C 1
ATOM 2184 O O . THR A 1 286 ? -1.691 16.865 24.035 1.00 94.62 286 THR A O 1
ATOM 2187 N N . SER A 1 287 ? 0.033 16.257 22.742 1.00 93.00 287 SER A N 1
ATOM 2188 C CA . SER A 1 287 ? 0.903 15.886 23.862 1.00 93.00 287 SER A CA 1
ATOM 2189 C C . SER A 1 287 ? 1.555 17.137 24.464 1.00 93.00 287 SER A C 1
ATOM 2191 O O . SER A 1 287 ? 2.141 17.947 23.744 1.00 93.00 287 SER A O 1
ATOM 2193 N N . LEU A 1 288 ? 1.496 17.287 25.790 1.00 93.25 288 LEU A N 1
ATOM 2194 C CA . LEU A 1 288 ? 2.296 18.255 26.558 1.00 93.25 288 LEU A CA 1
ATOM 2195 C C . LEU A 1 288 ? 3.686 17.708 26.931 1.00 93.25 288 LEU A C 1
ATOM 2197 O O . LEU A 1 288 ? 4.450 18.364 27.644 1.00 93.25 288 LEU A O 1
ATOM 2201 N N . GLY A 1 289 ? 4.019 16.511 26.443 1.00 91.31 289 GLY A N 1
ATOM 2202 C CA . GLY A 1 289 ? 5.244 15.785 26.742 1.00 91.31 289 GLY A CA 1
ATOM 2203 C C . GLY A 1 289 ? 5.040 14.638 27.731 1.00 91.31 289 GLY A C 1
ATOM 2204 O O . GLY A 1 289 ? 3.951 14.406 28.258 1.00 91.31 289 GLY A O 1
ATOM 2205 N N . GLY A 1 290 ? 6.133 13.917 27.967 1.00 87.50 290 GLY A N 1
ATOM 2206 C CA . GLY A 1 290 ? 6.173 12.668 28.726 1.00 87.50 290 GLY A CA 1
ATOM 2207 C C . GLY A 1 290 ? 6.855 11.567 27.909 1.00 87.50 290 GLY A C 1
ATOM 2208 O O . GLY A 1 290 ? 7.001 11.708 26.696 1.00 87.50 290 GLY A O 1
ATOM 2209 N N . PRO A 1 291 ? 7.361 10.500 28.547 1.00 87.94 291 PRO A N 1
ATOM 2210 C CA . PRO A 1 291 ? 7.770 9.309 27.814 1.00 87.94 291 PRO A CA 1
ATOM 2211 C C . PRO A 1 291 ? 6.535 8.580 27.265 1.00 87.94 291 PRO A C 1
ATOM 2213 O O . PRO A 1 291 ? 5.430 8.756 27.781 1.00 87.94 291 PRO A O 1
ATOM 2216 N N . PHE A 1 292 ? 6.743 7.720 26.265 1.00 86.38 292 PHE A N 1
ATOM 2217 C CA . PHE A 1 292 ? 5.696 6.855 25.720 1.00 86.38 292 PHE A CA 1
ATOM 2218 C C . PHE A 1 292 ? 4.930 6.139 26.843 1.00 86.38 292 PHE A C 1
ATOM 2220 O O . PHE A 1 292 ? 5.532 5.555 27.749 1.00 86.38 292 PHE A O 1
ATOM 2227 N N . GLY A 1 293 ? 3.601 6.230 26.797 1.00 83.38 293 GLY A N 1
ATOM 2228 C CA . GLY A 1 293 ? 2.705 5.665 27.803 1.00 83.38 293 GLY A CA 1
ATOM 2229 C C . GLY A 1 293 ? 2.512 6.468 29.086 1.00 83.38 293 GLY A C 1
ATOM 2230 O O . GLY A 1 293 ? 1.728 6.050 29.935 1.00 83.38 293 GLY A O 1
ATOM 2231 N N . ALA A 1 294 ? 3.188 7.606 29.233 1.00 87.06 294 ALA A N 1
ATOM 2232 C CA . ALA A 1 294 ? 2.965 8.567 30.313 1.00 87.06 294 ALA A CA 1
ATOM 2233 C C . ALA A 1 294 ? 2.888 10.005 29.777 1.00 87.06 294 ALA A C 1
ATOM 2235 O O . ALA A 1 294 ? 3.255 10.962 30.466 1.00 87.06 294 ALA A O 1
ATOM 2236 N N . GLU A 1 295 ? 2.451 10.149 28.529 1.00 89.44 295 GLU A N 1
ATOM 2237 C CA . GLU A 1 295 ? 2.200 11.443 27.916 1.00 89.44 295 GLU A CA 1
ATOM 2238 C C . GLU A 1 295 ? 1.034 12.139 28.615 1.00 89.44 295 GLU A C 1
ATOM 2240 O O . GLU A 1 295 ? 0.102 11.503 29.108 1.00 89.44 295 GLU A O 1
ATOM 2245 N N . THR A 1 296 ? 1.104 13.465 28.693 1.00 92.56 296 THR A N 1
ATOM 2246 C CA . THR A 1 296 ? 0.012 14.278 29.234 1.00 92.56 296 THR A CA 1
ATOM 2247 C C . THR A 1 296 ? -0.764 14.899 28.075 1.00 92.56 296 THR A C 1
ATOM 2249 O O . THR A 1 296 ? -0.291 15.888 27.511 1.00 92.56 296 THR A O 1
ATOM 2252 N N . PRO A 1 297 ? -1.924 14.343 27.690 1.00 94.25 297 PRO A N 1
ATOM 2253 C CA . PRO A 1 297 ? -2.721 14.895 26.606 1.00 94.25 297 PRO A CA 1
ATOM 2254 C C . PRO A 1 297 ? -3.474 16.155 27.057 1.00 94.25 297 PRO A C 1
ATOM 2256 O O . PRO A 1 297 ? -4.047 16.205 28.148 1.00 94.25 297 PRO A O 1
ATOM 2259 N N . GLU A 1 298 ? -3.514 17.167 26.194 1.00 95.81 298 GLU A N 1
ATOM 2260 C CA . GLU A 1 298 ? -4.338 18.369 26.337 1.00 95.81 298 GLU A CA 1
ATOM 2261 C C . GLU A 1 298 ? -5.271 18.501 25.136 1.00 95.81 298 GLU A C 1
ATOM 2263 O O . GLU A 1 298 ? -4.851 18.361 23.986 1.00 95.81 298 GLU A O 1
ATOM 2268 N N . LYS A 1 299 ? -6.553 18.763 25.403 1.00 96.06 299 LYS A N 1
ATOM 2269 C CA . LYS A 1 299 ? -7.541 18.958 24.346 1.00 96.06 299 LYS A CA 1
ATOM 2270 C C . LYS A 1 299 ? -7.349 20.328 23.713 1.00 96.06 299 LYS A C 1
ATOM 2272 O O . LYS A 1 299 ? -7.275 21.330 24.421 1.00 96.06 299 LYS A O 1
ATOM 2277 N N . THR A 1 300 ? -7.319 20.369 22.390 1.00 95.25 300 THR A N 1
ATOM 2278 C CA . THR A 1 300 ? -7.202 21.608 21.626 1.00 95.25 300 THR A CA 1
ATOM 2279 C C . THR A 1 300 ? -8.564 22.062 21.098 1.00 95.25 300 THR A C 1
ATOM 2281 O O . THR A 1 300 ? -9.512 21.281 21.005 1.00 95.25 300 THR A O 1
ATOM 2284 N N . ASP A 1 301 ? -8.644 23.333 20.702 1.00 94.94 301 ASP A N 1
ATOM 2285 C CA . ASP A 1 301 ? -9.774 23.873 19.932 1.00 94.94 301 ASP A CA 1
ATOM 2286 C C . ASP A 1 301 ? -9.604 23.649 18.415 1.00 94.94 301 ASP A C 1
ATOM 2288 O O . ASP A 1 301 ? -10.415 24.118 17.613 1.00 94.94 301 ASP A O 1
ATOM 2292 N N . ASN A 1 302 ? -8.534 22.962 18.004 1.00 94.62 302 ASN A N 1
ATOM 2293 C CA . ASN A 1 302 ? -8.252 22.683 16.605 1.00 94.62 302 ASN A CA 1
ATOM 2294 C C . ASN A 1 302 ? -8.890 21.357 16.201 1.00 94.62 302 ASN A C 1
ATOM 2296 O O . ASN A 1 302 ? -8.906 20.387 16.955 1.00 94.62 302 ASN A O 1
ATOM 2300 N N . ASN A 1 303 ? -9.393 21.313 14.975 1.00 96.06 303 ASN A N 1
ATOM 2301 C CA . ASN A 1 303 ? -9.825 20.063 14.371 1.00 96.06 303 ASN A CA 1
ATOM 2302 C C . ASN A 1 303 ? -8.659 19.422 13.623 1.00 96.06 303 ASN A C 1
ATOM 2304 O O . ASN A 1 303 ? -7.794 20.123 13.089 1.00 96.06 303 ASN A O 1
ATOM 2308 N N . GLY A 1 304 ? -8.696 18.098 13.537 1.00 92.19 304 GLY A N 1
ATOM 2309 C CA . GLY A 1 304 ? -7.862 17.337 12.624 1.00 92.19 304 GLY A CA 1
ATOM 2310 C C . GLY A 1 304 ? -8.251 17.577 11.161 1.00 92.19 304 GLY A C 1
ATOM 2311 O O . GLY A 1 304 ? -9.320 18.135 10.875 1.00 92.19 304 GLY A O 1
ATOM 2312 N N . PRO A 1 305 ? -7.409 17.156 10.202 1.00 95.38 305 PRO A N 1
ATOM 2313 C CA . PRO A 1 305 ? -7.832 17.062 8.815 1.00 95.38 305 PRO A CA 1
ATOM 2314 C C . PRO A 1 305 ? -8.996 16.075 8.704 1.00 95.38 305 PRO A C 1
ATOM 2316 O O . PRO A 1 305 ? -8.896 14.919 9.107 1.00 95.38 305 PRO A O 1
ATOM 2319 N N . TYR A 1 306 ? -10.107 16.535 8.138 1.00 95.44 306 TYR A N 1
ATOM 2320 C CA . TYR A 1 306 ? -11.207 15.651 7.775 1.00 95.44 306 TYR A CA 1
ATOM 2321 C C . TYR A 1 306 ? -10.915 14.963 6.438 1.00 95.44 306 TYR A C 1
ATOM 2323 O O . TYR A 1 306 ? -10.300 15.592 5.561 1.00 95.44 306 TYR A O 1
ATOM 2331 N N . PRO A 1 307 ? -11.437 13.739 6.233 1.00 94.88 307 PRO A N 1
ATOM 2332 C CA . PRO A 1 307 ? -11.534 13.181 4.897 1.00 94.88 307 PRO A CA 1
ATOM 2333 C C . PRO A 1 307 ? -12.281 14.153 3.981 1.00 94.88 307 PRO A C 1
ATOM 2335 O O . PRO A 1 307 ? -13.259 14.791 4.389 1.00 94.88 307 PRO A O 1
ATOM 2338 N N . THR A 1 308 ? -11.861 14.241 2.722 1.00 94.00 308 THR A N 1
ATOM 2339 C CA . THR A 1 308 ? -12.525 15.093 1.719 1.00 94.00 308 THR A CA 1
ATOM 2340 C C . THR A 1 308 ? -13.884 14.543 1.281 1.00 94.00 308 THR A C 1
ATOM 2342 O O . THR A 1 308 ? -14.683 15.282 0.708 1.00 94.00 308 THR A O 1
ATOM 2345 N N . SER A 1 309 ? -14.165 13.270 1.575 1.00 95.56 309 SER A N 1
ATOM 2346 C CA . SER A 1 309 ? -15.442 12.597 1.332 1.00 95.56 309 SER A CA 1
ATOM 2347 C C . SER A 1 309 ? -15.710 11.570 2.429 1.00 95.56 309 SER A C 1
ATOM 2349 O O . SER A 1 309 ? -14.797 10.858 2.849 1.00 95.56 309 SER A O 1
ATOM 2351 N N . SER A 1 310 ? -16.974 11.428 2.834 1.00 95.75 310 SER A N 1
ATOM 2352 C CA . SER A 1 310 ? -17.393 10.346 3.731 1.00 95.75 310 SER A CA 1
ATOM 2353 C C . SER A 1 310 ? -17.208 8.962 3.108 1.00 95.75 310 SER A C 1
ATOM 2355 O O . SER A 1 310 ? -17.196 7.981 3.844 1.00 95.75 310 SER A O 1
ATOM 2357 N N . GLU A 1 311 ? -17.039 8.872 1.781 1.00 94.38 311 GLU A N 1
ATOM 2358 C CA . GLU A 1 311 ? -16.703 7.620 1.089 1.00 94.38 311 GLU A CA 1
ATOM 2359 C C . GLU A 1 311 ? -15.480 6.937 1.699 1.00 94.38 311 GLU A C 1
ATOM 2361 O O . GLU A 1 311 ? -15.497 5.727 1.861 1.00 94.38 311 GLU A O 1
ATOM 2366 N N . TYR A 1 312 ? -14.492 7.703 2.177 1.00 94.06 312 TYR A N 1
ATOM 2367 C CA . TYR A 1 312 ? -13.339 7.140 2.880 1.00 94.06 312 TYR A CA 1
ATOM 2368 C C . TYR A 1 312 ? -13.751 6.233 4.056 1.00 94.06 312 TYR A C 1
ATOM 2370 O O . TYR A 1 312 ? -13.278 5.107 4.178 1.00 94.06 312 TYR A O 1
ATOM 2378 N N . VAL A 1 313 ? -14.692 6.695 4.886 1.00 96.62 313 VAL A N 1
ATOM 2379 C CA . VAL A 1 313 ? -15.207 5.914 6.021 1.00 96.62 313 VAL A CA 1
ATOM 2380 C C . VAL A 1 313 ? -16.127 4.785 5.564 1.00 96.62 313 VAL A C 1
ATOM 2382 O O . VAL A 1 313 ? -16.103 3.687 6.117 1.00 96.62 313 VAL A O 1
ATOM 2385 N N . ILE A 1 314 ? -16.932 5.039 4.533 1.00 96.25 314 ILE A N 1
ATOM 2386 C CA . ILE A 1 314 ? -17.835 4.043 3.944 1.00 96.25 314 ILE A CA 1
ATOM 2387 C C . ILE A 1 314 ? -17.050 2.847 3.398 1.00 96.25 314 ILE A C 1
ATOM 2389 O O . ILE A 1 314 ? -17.513 1.714 3.543 1.00 96.25 314 ILE A O 1
ATOM 2393 N N . ASP A 1 315 ? -15.885 3.083 2.803 1.00 93.50 315 ASP A N 1
ATOM 2394 C CA . ASP A 1 315 ? -15.088 2.057 2.143 1.00 93.50 315 ASP A CA 1
ATOM 2395 C C . ASP A 1 315 ? -14.397 1.130 3.153 1.00 93.50 315 ASP A C 1
ATOM 2397 O O . ASP A 1 315 ? -14.534 -0.092 3.043 1.00 93.50 315 ASP A O 1
ATOM 2401 N N . PHE A 1 316 ? -13.742 1.656 4.201 1.00 93.69 316 PHE A N 1
ATOM 2402 C CA . PHE A 1 316 ? -13.219 0.766 5.247 1.00 93.69 316 PHE A CA 1
ATOM 2403 C C . PHE A 1 316 ? -14.349 0.070 6.010 1.00 93.69 316 PHE A C 1
ATOM 2405 O O . PHE A 1 316 ? -14.219 -1.094 6.391 1.00 93.69 316 PHE A O 1
ATOM 2412 N N . TRP A 1 317 ? -15.501 0.730 6.187 1.00 97.19 317 TRP A N 1
ATOM 2413 C CA . TRP A 1 317 ? -16.651 0.104 6.834 1.00 97.19 317 TRP A CA 1
ATOM 2414 C C . TRP A 1 317 ? -17.254 -1.017 5.985 1.00 97.19 317 TRP A C 1
ATOM 2416 O O . TRP A 1 317 ? -17.750 -2.000 6.538 1.00 97.19 317 TRP A O 1
ATOM 2426 N N . ALA A 1 318 ? -17.180 -0.919 4.654 1.00 96.56 318 ALA A N 1
ATOM 2427 C CA . ALA A 1 318 ? -17.564 -1.996 3.748 1.00 96.56 318 ALA A CA 1
ATOM 2428 C C . ALA A 1 318 ? -16.687 -3.238 3.956 1.00 96.56 318 ALA A C 1
ATOM 2430 O O . ALA A 1 318 ? -17.212 -4.350 3.957 1.00 96.56 318 ALA A O 1
ATOM 2431 N N . ILE A 1 319 ? -15.386 -3.061 4.211 1.00 95.44 319 ILE A N 1
ATOM 2432 C CA . ILE A 1 319 ? -14.475 -4.176 4.504 1.00 95.44 319 ILE A CA 1
ATOM 2433 C C . ILE A 1 319 ? -14.826 -4.845 5.828 1.00 95.44 319 ILE A C 1
ATOM 2435 O O . ILE A 1 319 ? -15.007 -6.062 5.895 1.00 95.44 319 ILE A O 1
ATOM 2439 N N . ILE A 1 320 ? -14.993 -4.042 6.879 1.00 97.12 320 ILE A N 1
ATOM 2440 C CA . ILE A 1 320 ? -15.349 -4.537 8.213 1.00 97.12 320 ILE A CA 1
ATOM 2441 C C . ILE A 1 320 ? -16.711 -5.254 8.162 1.00 97.12 320 ILE A C 1
ATOM 2443 O O . ILE A 1 320 ? -16.870 -6.351 8.705 1.00 97.12 320 ILE A O 1
ATOM 2447 N N . SER A 1 321 ? -17.689 -4.684 7.454 1.00 97.94 321 SER A N 1
ATOM 2448 C CA . SER A 1 321 ? -19.018 -5.283 7.258 1.00 97.94 321 SER A CA 1
ATOM 2449 C C . SER A 1 321 ? -18.942 -6.603 6.491 1.00 97.94 321 SER A C 1
ATOM 2451 O O . SER A 1 321 ? -19.626 -7.559 6.851 1.00 97.94 321 SER A O 1
ATOM 2453 N N . ALA A 1 322 ? -18.097 -6.692 5.465 1.00 97.19 322 ALA A N 1
ATOM 2454 C CA . ALA A 1 322 ? -17.919 -7.915 4.693 1.00 97.19 322 ALA A CA 1
ATOM 2455 C C . ALA A 1 322 ? -17.248 -9.018 5.507 1.00 97.19 322 ALA A C 1
ATOM 2457 O O . ALA A 1 322 ? -17.721 -10.154 5.506 1.00 97.19 322 ALA A O 1
ATOM 2458 N N . TRP A 1 323 ? -16.189 -8.683 6.246 1.00 96.81 323 TRP A N 1
ATOM 2459 C CA . TRP A 1 323 ? -15.486 -9.638 7.098 1.00 96.81 323 TRP A CA 1
ATOM 2460 C C . TRP A 1 323 ? -16.407 -10.199 8.184 1.00 96.81 323 TRP A C 1
ATOM 2462 O O . TRP A 1 323 ? -16.417 -11.398 8.449 1.00 96.81 323 TRP A O 1
ATOM 2472 N N . THR A 1 324 ? -17.234 -9.337 8.777 1.00 97.00 324 THR A N 1
ATOM 2473 C CA . THR A 1 324 ? -18.181 -9.722 9.833 1.00 97.00 324 THR A CA 1
ATOM 2474 C C . THR A 1 324 ? -19.455 -10.396 9.315 1.00 97.00 324 THR A C 1
ATOM 2476 O O . THR A 1 324 ? -20.198 -10.957 10.120 1.00 97.00 324 THR A O 1
ATOM 2479 N N . GLY A 1 325 ? -19.707 -10.382 8.000 1.00 97.12 325 GLY A N 1
ATOM 2480 C CA . GLY A 1 325 ? -20.868 -11.020 7.371 1.00 97.12 325 GLY A CA 1
ATOM 2481 C C . GLY A 1 325 ? -22.153 -10.180 7.353 1.00 97.12 325 GLY A C 1
ATOM 2482 O O . GLY A 1 325 ? -23.238 -10.745 7.242 1.00 97.12 325 GLY A O 1
ATOM 2483 N N . PHE A 1 326 ? -22.056 -8.850 7.445 1.00 97.88 326 PHE A N 1
ATOM 2484 C CA . PHE A 1 326 ? -23.190 -7.912 7.508 1.00 97.88 326 PHE A CA 1
ATOM 2485 C C . PHE A 1 326 ? -23.263 -6.958 6.302 1.00 97.88 326 PHE A C 1
ATOM 2487 O O . PHE A 1 326 ? -23.612 -5.790 6.458 1.00 97.88 326 PHE A O 1
ATOM 2494 N N . CYS A 1 327 ? -22.957 -7.420 5.084 1.00 96.94 327 CYS A N 1
ATOM 2495 C CA . CYS A 1 327 ? -22.967 -6.547 3.898 1.00 96.94 327 CYS A CA 1
ATOM 2496 C C . CYS A 1 327 ? -24.321 -5.909 3.578 1.00 96.94 327 CYS A C 1
ATOM 2498 O O . CYS A 1 327 ? -24.358 -4.757 3.148 1.00 96.94 327 CYS A O 1
ATOM 2500 N N . ASP A 1 328 ? -25.416 -6.634 3.806 1.00 96.19 328 ASP A N 1
ATOM 2501 C CA . ASP A 1 328 ? -26.754 -6.169 3.432 1.00 96.19 328 ASP A CA 1
ATOM 2502 C C . ASP A 1 328 ? -27.231 -4.996 4.298 1.00 96.19 328 ASP A C 1
ATOM 2504 O O . ASP A 1 328 ? -27.930 -4.107 3.813 1.00 96.19 328 ASP A O 1
ATOM 2508 N N . THR A 1 329 ? -26.868 -4.991 5.585 1.00 96.56 329 THR A N 1
ATOM 2509 C CA . THR A 1 329 ? -27.329 -3.983 6.552 1.00 96.56 329 THR A CA 1
ATOM 2510 C C . THR A 1 329 ? -26.255 -2.967 6.909 1.00 96.56 329 THR A C 1
ATOM 2512 O O . THR A 1 329 ? -26.584 -1.833 7.248 1.00 96.56 329 THR A O 1
ATOM 2515 N N . ARG A 1 330 ? -24.976 -3.361 6.858 1.00 97.06 330 ARG A N 1
ATOM 2516 C CA . ARG A 1 330 ? -23.838 -2.607 7.409 1.00 97.06 330 ARG A CA 1
ATOM 2517 C C . ARG A 1 330 ? -24.053 -2.195 8.872 1.00 97.06 330 ARG A C 1
ATOM 2519 O O . ARG A 1 330 ? -23.569 -1.149 9.309 1.00 97.06 330 ARG A O 1
ATOM 2526 N N . GLU A 1 331 ? -24.785 -3.029 9.613 1.00 98.12 331 GLU A N 1
ATOM 2527 C CA . GLU A 1 331 ? -25.039 -2.909 11.049 1.00 98.12 331 GLU A CA 1
ATOM 2528 C C . GLU A 1 331 ? -24.362 -4.070 11.778 1.00 98.12 331 GLU A C 1
ATOM 2530 O O . GLU A 1 331 ? -24.825 -5.208 11.710 1.00 98.12 331 GLU A O 1
ATOM 2535 N N . ILE A 1 332 ? -23.262 -3.784 12.473 1.00 98.62 332 ILE A N 1
ATOM 2536 C CA . ILE A 1 332 ? -22.400 -4.807 13.070 1.00 98.62 332 ILE A CA 1
ATOM 2537 C C . ILE A 1 332 ? -22.650 -4.869 14.585 1.00 98.62 332 ILE A C 1
ATOM 2539 O O . ILE A 1 332 ? -22.445 -3.868 15.279 1.00 98.62 332 ILE A O 1
ATOM 2543 N N . PRO A 1 333 ? -23.083 -6.016 15.138 1.00 98.56 333 PRO A N 1
ATOM 2544 C CA . PRO A 1 333 ? -23.194 -6.203 16.583 1.00 98.56 333 PRO A CA 1
ATOM 2545 C C . PRO A 1 333 ? -21.833 -6.140 17.283 1.00 98.56 333 PRO A C 1
ATOM 2547 O O . PRO A 1 333 ? -20.813 -6.519 16.704 1.00 98.56 333 PRO A O 1
ATOM 2550 N N . TYR A 1 334 ? -21.830 -5.763 18.566 1.00 98.50 334 TYR A N 1
ATOM 2551 C CA . TYR A 1 334 ? -20.616 -5.693 19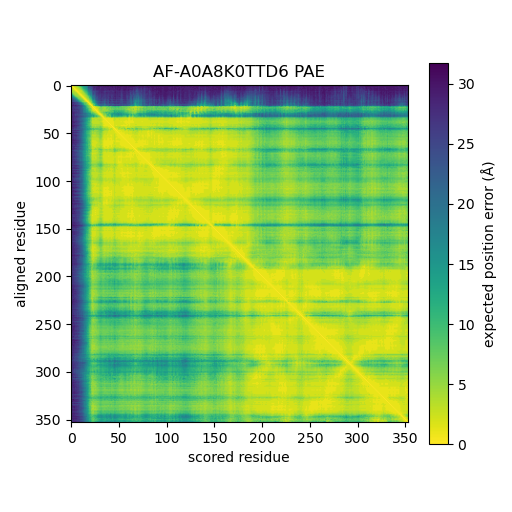.393 1.00 98.50 334 TYR A CA 1
ATOM 2552 C C . TYR A 1 334 ? -19.718 -6.933 19.264 1.00 98.50 334 TYR A C 1
ATOM 2554 O O . TYR A 1 334 ? -18.521 -6.801 19.016 1.00 98.50 334 TYR A O 1
ATOM 2562 N N . ALA A 1 335 ? -20.289 -8.137 19.399 1.00 98.38 335 ALA A N 1
ATOM 2563 C CA . ALA A 1 335 ? -19.513 -9.375 19.391 1.00 98.38 335 ALA A CA 1
ATOM 2564 C C . ALA A 1 335 ? -18.706 -9.533 18.093 1.00 98.38 335 ALA A C 1
ATOM 2566 O O . ALA A 1 335 ? -17.510 -9.804 18.157 1.00 98.38 335 ALA A O 1
ATOM 2567 N N . ASN A 1 336 ? -19.337 -9.277 16.945 1.00 98.44 336 ASN A N 1
ATOM 2568 C CA . ASN A 1 336 ? -18.723 -9.397 15.628 1.00 98.44 336 ASN A CA 1
ATOM 2569 C C . ASN A 1 336 ? -17.666 -8.319 15.375 1.00 98.44 336 ASN A C 1
ATOM 2571 O O . ASN A 1 336 ? -16.610 -8.630 14.833 1.00 98.44 336 ASN A O 1
ATOM 2575 N N . LEU A 1 337 ? -17.917 -7.073 15.791 1.00 98.25 337 LEU A N 1
ATOM 2576 C CA . LEU A 1 337 ? -16.921 -6.007 15.659 1.00 98.25 337 LEU A CA 1
ATOM 2577 C C . LEU A 1 337 ? -15.699 -6.268 16.549 1.00 98.25 337 LEU A C 1
ATOM 2579 O O . LEU A 1 337 ? -14.563 -6.063 16.133 1.00 98.25 337 LEU A O 1
ATOM 2583 N N . ALA A 1 338 ? -15.930 -6.766 17.763 1.00 97.94 338 ALA A N 1
ATOM 2584 C CA . ALA A 1 338 ? -14.866 -7.153 18.672 1.00 97.94 338 ALA A CA 1
ATOM 2585 C C . ALA A 1 338 ? -14.048 -8.343 18.134 1.00 97.94 338 ALA A C 1
ATOM 2587 O O . ALA A 1 338 ? -12.829 -8.344 18.273 1.00 97.94 338 ALA A O 1
ATOM 2588 N N . ASP A 1 339 ? -14.693 -9.324 17.489 1.00 96.88 339 ASP A N 1
ATOM 2589 C CA . ASP A 1 339 ? -13.994 -10.427 16.814 1.00 96.88 339 ASP A CA 1
ATOM 2590 C C . ASP A 1 339 ? -13.179 -9.933 15.614 1.00 96.88 339 ASP A C 1
ATOM 2592 O O . ASP A 1 339 ? -12.041 -10.362 15.438 1.00 96.88 339 ASP A O 1
ATOM 2596 N N . TYR A 1 340 ? -13.724 -9.011 14.815 1.00 96.88 340 TYR A N 1
ATOM 2597 C CA . TYR A 1 340 ? -12.984 -8.392 13.715 1.00 96.88 340 TYR A CA 1
ATOM 2598 C C . TYR A 1 340 ? -11.683 -7.762 14.219 1.00 96.88 340 TYR A C 1
ATOM 2600 O O . TYR A 1 340 ? -10.609 -8.110 13.736 1.00 96.88 340 TYR A O 1
ATOM 2608 N N . LEU A 1 341 ? -11.762 -6.906 15.239 1.00 96.69 341 LEU A N 1
ATOM 2609 C CA . LEU A 1 341 ? -10.591 -6.215 15.783 1.00 96.69 341 LEU A CA 1
ATOM 2610 C C . LEU A 1 341 ? -9.539 -7.182 16.351 1.00 96.69 341 LEU A C 1
ATOM 2612 O O . LEU A 1 341 ? -8.348 -6.953 16.176 1.00 96.69 341 LEU A O 1
ATOM 2616 N N . SER A 1 342 ? -9.958 -8.279 16.989 1.00 94.44 342 SER A N 1
ATOM 2617 C CA . SER A 1 342 ? -9.033 -9.254 17.583 1.00 94.44 342 SER A CA 1
ATOM 2618 C C . SER A 1 342 ? -8.442 -10.263 16.593 1.00 94.44 342 SER A C 1
ATOM 2620 O O . SER A 1 342 ? -7.398 -10.842 16.886 1.00 94.44 342 SER A O 1
ATOM 2622 N N . TYR A 1 343 ? -9.104 -10.536 15.462 1.00 93.56 343 TYR A N 1
ATOM 2623 C CA . TYR A 1 343 ? -8.751 -11.686 14.616 1.00 93.56 343 TYR A CA 1
ATOM 2624 C C . TYR A 1 343 ? -8.543 -11.371 13.134 1.00 93.56 343 TYR A C 1
ATOM 2626 O O . TYR A 1 343 ? -7.895 -12.165 12.447 1.00 93.56 343 TYR A O 1
ATOM 2634 N N . ALA A 1 344 ? -9.053 -10.251 12.613 1.00 93.25 344 ALA A N 1
ATOM 2635 C CA . ALA A 1 344 ? -8.936 -9.940 11.187 1.00 93.25 344 ALA A CA 1
ATOM 2636 C C . ALA A 1 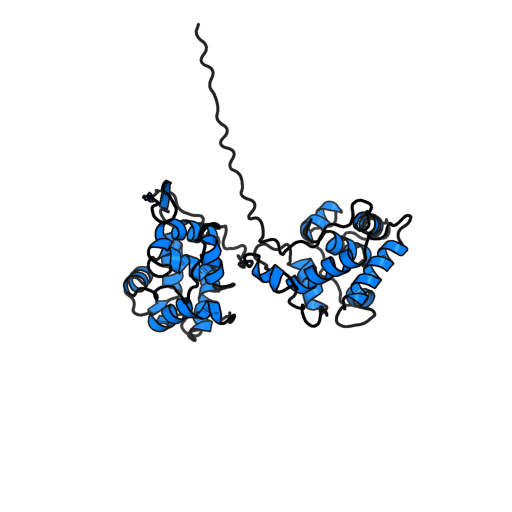344 ? -7.469 -9.821 10.749 1.00 93.25 344 ALA A C 1
ATOM 2638 O O . ALA A 1 344 ? -7.099 -10.357 9.702 1.00 93.25 344 ALA A O 1
ATOM 2639 N N . ALA A 1 345 ? -6.631 -9.232 11.604 1.00 90.25 345 ALA A N 1
ATOM 2640 C CA . ALA A 1 345 ? -5.191 -9.087 11.427 1.00 90.25 345 ALA A CA 1
ATOM 2641 C C . ALA A 1 345 ? -4.478 -10.391 11.028 1.00 90.25 345 ALA A C 1
ATOM 2643 O O . ALA A 1 345 ? -3.735 -10.441 10.049 1.00 90.25 345 ALA A O 1
ATOM 2644 N N . GLY A 1 346 ? -4.761 -11.483 11.742 1.00 84.81 346 GLY A N 1
ATOM 2645 C CA . GLY A 1 346 ? -4.143 -12.786 11.491 1.00 84.81 346 GLY A CA 1
ATOM 2646 C C . GLY A 1 346 ? -4.705 -13.538 10.280 1.00 84.81 346 GLY A C 1
ATOM 2647 O O . GLY A 1 346 ? -4.155 -14.569 9.899 1.00 84.81 346 GLY A O 1
ATOM 2648 N N . SER A 1 347 ? -5.806 -13.064 9.684 1.00 83.69 347 SER A N 1
ATOM 2649 C CA . SER A 1 347 ? -6.500 -13.774 8.600 1.00 83.69 347 SER A CA 1
ATOM 2650 C C . SER A 1 347 ? -5.986 -13.432 7.199 1.00 83.69 347 SER A C 1
ATOM 2652 O O . SER A 1 347 ? -6.137 -14.247 6.290 1.00 83.69 347 SER A O 1
ATOM 2654 N N . GLY A 1 348 ? -5.420 -12.232 7.008 1.00 74.44 348 GLY A N 1
ATOM 2655 C CA . GLY A 1 348 ? -5.079 -11.695 5.681 1.00 74.44 348 GLY A CA 1
ATOM 2656 C C . GLY A 1 348 ? -6.279 -11.579 4.726 1.00 74.44 348 GLY A C 1
ATOM 2657 O O . GLY A 1 348 ? -6.098 -11.492 3.512 1.00 74.44 348 GLY A O 1
ATOM 2658 N N . TYR A 1 349 ? -7.506 -11.641 5.253 1.00 83.00 349 TYR A N 1
ATOM 2659 C CA . TYR A 1 349 ? -8.746 -11.636 4.488 1.00 83.00 349 TYR A CA 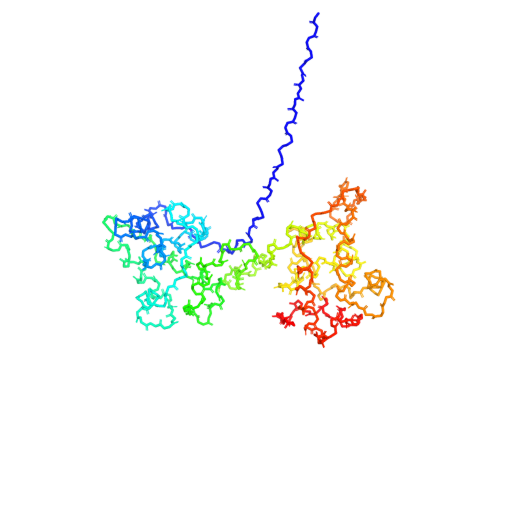1
ATOM 2660 C C . TYR A 1 349 ? -9.406 -10.256 4.569 1.00 83.00 349 TYR A C 1
ATOM 2662 O O . TYR A 1 349 ? -9.896 -9.865 5.624 1.00 83.00 349 TYR A O 1
ATOM 2670 N N . HIS A 1 350 ? -9.453 -9.546 3.438 1.00 83.12 350 HIS A N 1
ATOM 2671 C CA . HIS A 1 350 ? -9.999 -8.184 3.323 1.00 83.12 350 HIS A CA 1
ATOM 2672 C C . HIS A 1 350 ? -11.104 -8.140 2.259 1.00 83.12 350 HIS A C 1
ATOM 2674 O O . HIS A 1 350 ? -10.903 -7.585 1.178 1.00 83.12 350 HIS A O 1
ATOM 2680 N N . PRO A 1 351 ? -12.250 -8.803 2.496 1.00 89.81 351 PRO A N 1
ATOM 2681 C CA . PRO A 1 351 ? -13.358 -8.771 1.550 1.00 89.81 351 PRO A CA 1
ATOM 2682 C C . PRO A 1 351 ? -13.974 -7.375 1.500 1.00 89.81 351 PRO A C 1
ATOM 2684 O O . PRO A 1 351 ? -13.868 -6.616 2.454 1.00 89.81 351 PRO A O 1
ATOM 2687 N N . THR A 1 352 ? -14.688 -7.066 0.426 1.00 89.38 352 THR A N 1
ATOM 2688 C CA . THR A 1 352 ? -15.483 -5.841 0.307 1.00 89.38 352 THR A CA 1
ATOM 2689 C C . THR A 1 352 ? -16.933 -6.206 0.026 1.00 89.38 352 THR A C 1
ATOM 2691 O O . THR A 1 352 ? -17.201 -7.095 -0.787 1.00 89.38 352 THR A O 1
ATOM 2694 N N . CYS A 1 353 ? -17.856 -5.510 0.687 1.00 89.62 353 CYS A N 1
ATOM 2695 C CA . CYS A 1 353 ? -19.204 -5.328 0.165 1.00 89.62 353 CYS A CA 1
ATOM 2696 C C . CYS A 1 353 ? -19.124 -4.358 -1.030 1.00 89.62 353 CYS A C 1
ATOM 2698 O O . CYS A 1 353 ? -19.962 -4.496 -1.935 1.00 89.62 353 CYS A O 1
#

Secondary structure (DSSP, 8-state):
-PPP--------------------PPPPPPTT--HHHHHHHHHTSTT--GGGGGGSHHHHHHHHHTTTTS-HHHHHHHTT--SSPPPPPHHHHHHHTTT-SEEEHHHHHHHHHHHHHTSTT----S-HHHHHHHHHHHHHHHT--SS-EEEHHHHHHHHHHTTSTTPPPSSS-SSHHHHHTSPPP----TT-TTHHHHHHHHHHTTGGG-TTSSHHHHHHHHHTTTS-HHHHHHHHS-TT-SSPPPTTTSPP--HHHHHHHHTT-SEEEHHHHHHHHHHHTSS-EEE---STT---EEE-SPPPPPPSSTHHHHHHHHHHHHHHT-TTT-EEEHHHHHHHHHHHHHHT-----

Mean predicted aligned error: 7.71 Å

pLDDT: mean 89.44, std 15.15, range [25.69, 98.69]